Protein AF-A0A2D5XDN4-F1 (afdb_monomer)

pLDDT: mean 70.35, std 18.81, range [40.38, 97.06]

Structure (mmCIF, N/CA/C/O backbone):
data_AF-A0A2D5XDN4-F1
#
_entry.id   AF-A0A2D5XDN4-F1
#
loop_
_atom_site.group_PDB
_atom_site.id
_atom_site.type_symbol
_atom_site.label_atom_id
_atom_site.label_alt_id
_atom_site.label_comp_id
_atom_site.label_asym_id
_atom_site.label_entity_id
_atom_site.label_seq_id
_atom_site.pdbx_PDB_ins_code
_atom_site.Cartn_x
_atom_site.Cartn_y
_atom_site.Cartn_z
_atom_site.occupancy
_atom_site.B_iso_or_equiv
_atom_site.auth_seq_id
_atom_site.auth_comp_id
_atom_site.auth_asym_id
_atom_site.auth_atom_id
_atom_site.pdbx_PDB_model_num
ATOM 1 N N . MET A 1 1 ? -2.687 -8.529 -4.076 1.00 53.97 1 MET A N 1
ATOM 2 C CA . MET A 1 1 ? -1.214 -8.718 -4.129 1.00 53.97 1 MET A CA 1
ATOM 3 C C . MET A 1 1 ? -0.781 -9.739 -5.179 1.00 53.97 1 MET A C 1
ATOM 5 O O . MET A 1 1 ? 0.053 -9.380 -5.995 1.00 53.97 1 MET A O 1
ATOM 9 N N . ARG A 1 2 ? -1.377 -10.944 -5.241 1.00 68.94 2 ARG A N 1
ATOM 10 C CA . ARG A 1 2 ? -1.029 -11.976 -6.247 1.00 68.94 2 ARG A CA 1
ATOM 11 C C . ARG A 1 2 ? -1.090 -11.477 -7.705 1.00 68.94 2 ARG A C 1
ATOM 13 O O . ARG A 1 2 ? -0.155 -11.704 -8.454 1.00 68.94 2 ARG A O 1
ATOM 20 N N . LYS A 1 3 ? -2.122 -10.703 -8.068 1.00 67.62 3 LYS A N 1
ATOM 21 C CA . LYS A 1 3 ? -2.314 -10.162 -9.431 1.00 67.62 3 LYS A CA 1
ATOM 22 C C . LYS A 1 3 ? -1.205 -9.198 -9.894 1.00 67.62 3 LYS A C 1
ATOM 24 O O . LYS A 1 3 ? -0.814 -9.233 -11.051 1.00 67.62 3 LYS A O 1
ATOM 29 N N . ILE A 1 4 ? -0.673 -8.370 -8.988 1.00 71.75 4 ILE A N 1
ATOM 30 C CA . ILE A 1 4 ? 0.372 -7.380 -9.319 1.00 71.75 4 ILE A CA 1
ATOM 31 C C . ILE A 1 4 ? 1.720 -8.076 -9.515 1.00 71.75 4 ILE A C 1
ATOM 33 O O . ILE A 1 4 ? 2.418 -7.795 -10.481 1.00 71.75 4 ILE A O 1
ATOM 37 N N . VAL A 1 5 ? 2.059 -9.028 -8.639 1.00 79.25 5 VAL A N 1
ATOM 38 C CA . VAL A 1 5 ? 3.273 -9.846 -8.795 1.00 79.25 5 VAL A CA 1
ATOM 39 C C . VAL A 1 5 ? 3.215 -10.636 -10.104 1.00 79.25 5 VAL A C 1
ATOM 41 O O . VAL A 1 5 ? 4.195 -10.668 -10.838 1.00 79.25 5 VAL A O 1
ATOM 44 N N . LEU A 1 6 ? 2.048 -11.194 -10.439 1.00 84.50 6 LEU A N 1
ATOM 45 C CA . LEU A 1 6 ? 1.847 -11.942 -11.677 1.00 84.50 6 LEU A CA 1
ATOM 46 C C . LEU A 1 6 ? 2.004 -11.059 -12.928 1.00 84.50 6 LEU A C 1
ATOM 48 O O . LEU A 1 6 ? 2.651 -11.482 -13.879 1.00 84.50 6 LEU A O 1
ATOM 52 N N . MET A 1 7 ? 1.511 -9.814 -12.908 1.00 85.81 7 MET A N 1
ATOM 53 C CA . MET A 1 7 ? 1.753 -8.864 -14.003 1.00 85.81 7 MET A CA 1
ATOM 54 C C . MET A 1 7 ? 3.232 -8.504 -14.162 1.00 85.81 7 MET A C 1
ATOM 56 O O . MET A 1 7 ? 3.723 -8.474 -15.285 1.00 85.81 7 MET A O 1
ATOM 60 N N . VAL A 1 8 ? 3.960 -8.262 -13.067 1.00 81.38 8 VAL A N 1
ATOM 61 C CA . VAL A 1 8 ? 5.395 -7.932 -13.144 1.00 81.38 8 VAL A CA 1
ATOM 62 C C . VAL A 1 8 ? 6.194 -9.110 -13.703 1.00 81.38 8 VAL A C 1
ATOM 64 O O . VAL A 1 8 ? 7.027 -8.918 -14.585 1.00 81.38 8 VAL A O 1
ATOM 67 N N . VAL A 1 9 ? 5.900 -10.334 -13.257 1.00 90.50 9 VAL A N 1
ATOM 68 C CA . VAL A 1 9 ? 6.529 -11.552 -13.790 1.00 90.50 9 VAL A CA 1
ATOM 69 C C . VAL A 1 9 ? 6.220 -11.724 -15.280 1.00 90.50 9 VAL A C 1
ATOM 71 O O . VAL A 1 9 ? 7.131 -12.019 -16.048 1.00 90.50 9 VAL A O 1
ATOM 74 N N . LEU A 1 10 ? 4.980 -11.469 -15.714 1.00 91.12 10 LEU A N 1
ATOM 75 C CA . LEU A 1 10 ? 4.611 -11.521 -17.133 1.00 91.12 10 LEU A CA 1
ATOM 76 C C . LEU A 1 10 ? 5.359 -10.480 -17.972 1.00 91.12 10 LEU A C 1
ATOM 78 O O . LEU A 1 10 ? 5.819 -10.816 -19.056 1.00 91.12 10 LEU A O 1
ATOM 82 N N . ILE A 1 11 ? 5.540 -9.253 -17.476 1.00 88.56 11 ILE A N 1
ATOM 83 C CA . ILE A 1 11 ? 6.283 -8.202 -18.194 1.00 88.56 11 ILE A CA 1
ATOM 84 C C . ILE A 1 11 ? 7.759 -8.590 -18.354 1.00 88.56 11 ILE A C 1
ATOM 86 O O . ILE A 1 11 ? 8.331 -8.420 -19.433 1.00 88.56 11 ILE A O 1
ATOM 90 N N . VAL A 1 12 ? 8.371 -9.158 -17.310 1.00 87.69 12 VAL A N 1
ATOM 91 C CA . VAL A 1 12 ? 9.762 -9.633 -17.360 1.00 87.69 12 VAL A CA 1
ATOM 92 C C . VAL A 1 12 ? 9.898 -10.815 -18.324 1.00 87.69 12 VAL A C 1
ATOM 94 O O . VAL A 1 12 ? 10.765 -10.790 -19.196 1.00 87.69 12 VAL A O 1
ATOM 97 N N . LEU A 1 13 ? 9.014 -11.814 -18.236 1.00 87.56 13 LEU A N 1
ATOM 98 C CA . LEU A 1 13 ? 9.020 -12.966 -19.145 1.00 87.56 13 LEU A CA 1
ATOM 99 C C . LEU A 1 13 ? 8.774 -12.556 -20.601 1.00 87.56 13 LEU A C 1
ATOM 101 O O . LEU A 1 13 ? 9.456 -13.049 -21.496 1.00 87.56 13 LEU A O 1
ATOM 105 N N . PHE A 1 14 ? 7.855 -11.620 -20.840 1.00 89.88 14 PHE A N 1
ATOM 106 C CA . PHE A 1 14 ? 7.583 -11.086 -22.173 1.00 89.88 14 PHE A CA 1
ATOM 107 C C . PHE A 1 14 ? 8.794 -10.331 -22.735 1.00 89.88 14 PHE A C 1
ATOM 109 O O . PHE A 1 14 ? 9.140 -10.496 -23.906 1.00 89.88 14 PHE A O 1
ATOM 116 N N . SER A 1 15 ? 9.501 -9.571 -21.892 1.00 79.44 15 SER A N 1
ATOM 117 C CA . SER A 1 15 ? 10.730 -8.867 -22.282 1.00 79.44 15 SER A CA 1
ATOM 118 C C . SER A 1 15 ? 11.843 -9.842 -22.680 1.00 79.44 15 SER A C 1
ATOM 120 O O . SER A 1 15 ? 12.490 -9.650 -23.709 1.00 79.44 15 SER A O 1
ATOM 122 N N . ILE A 1 16 ? 12.025 -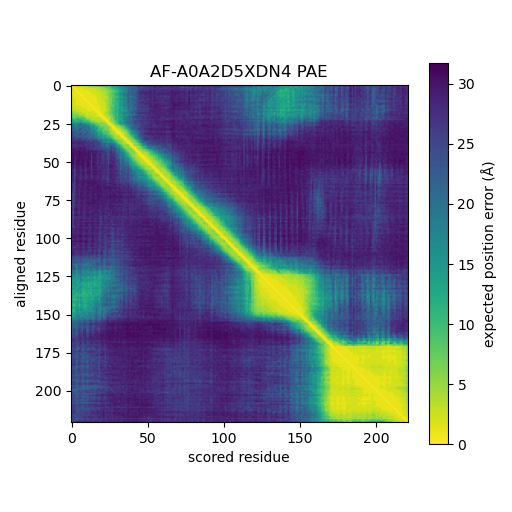10.928 -21.921 1.00 82.50 16 ILE A N 1
ATOM 123 C CA . ILE A 1 16 ? 13.010 -11.978 -22.230 1.00 82.50 16 ILE A CA 1
ATOM 124 C C . ILE A 1 16 ? 12.627 -12.719 -23.521 1.00 82.50 16 ILE A C 1
ATOM 126 O O . ILE A 1 16 ? 13.473 -12.921 -24.394 1.00 82.50 16 ILE A O 1
ATOM 130 N N . ALA A 1 17 ? 11.349 -13.078 -23.683 1.00 80.94 17 ALA A N 1
ATOM 131 C CA . ALA A 1 17 ? 10.862 -13.763 -24.880 1.00 80.94 17 ALA A CA 1
ATOM 132 C C . ALA A 1 17 ? 11.077 -12.917 -26.146 1.00 80.94 17 ALA A C 1
ATOM 134 O O . ALA A 1 17 ? 11.586 -13.424 -27.147 1.00 80.94 17 ALA A O 1
ATOM 135 N N . THR A 1 18 ? 10.783 -11.616 -26.077 1.00 75.12 18 THR A N 1
ATOM 136 C CA . THR A 1 18 ? 10.957 -10.685 -27.204 1.00 75.12 18 THR A CA 1
ATOM 137 C C . THR A 1 18 ? 12.426 -10.573 -27.622 1.00 75.12 18 THR A C 1
ATOM 139 O O . THR A 1 18 ? 12.739 -10.620 -28.811 1.00 75.12 18 THR A O 1
ATOM 142 N N . GLN A 1 19 ? 13.350 -10.519 -26.658 1.00 73.25 19 GLN A N 1
ATOM 143 C CA . GLN A 1 19 ? 14.788 -10.500 -26.950 1.00 73.25 19 GLN A CA 1
ATOM 144 C C . GLN A 1 19 ? 15.272 -11.823 -27.566 1.00 73.25 19 GLN A C 1
ATOM 146 O O . GLN A 1 19 ? 16.085 -11.815 -28.491 1.00 73.25 19 GLN A O 1
ATOM 151 N N . SER A 1 20 ? 14.734 -12.962 -27.114 1.00 72.75 20 SER A N 1
ATOM 152 C CA . SER A 1 20 ? 15.099 -14.280 -27.655 1.00 72.75 20 SER A CA 1
ATOM 153 C C . SER A 1 20 ? 14.630 -14.497 -29.101 1.00 72.75 20 SER A C 1
ATOM 155 O O . SER A 1 20 ? 15.320 -15.156 -29.880 1.00 72.75 20 SER A O 1
ATOM 157 N N . ALA A 1 21 ? 13.492 -13.909 -29.485 1.00 68.69 21 ALA A N 1
ATOM 158 C CA . ALA A 1 21 ? 12.987 -13.959 -30.855 1.00 68.69 21 ALA A CA 1
ATOM 159 C C . ALA A 1 21 ? 13.856 -13.125 -31.811 1.00 68.69 21 ALA A C 1
ATOM 161 O O . ALA A 1 21 ? 14.118 -13.544 -32.938 1.00 68.69 21 ALA A O 1
ATOM 162 N N . PHE A 1 22 ? 14.368 -11.985 -31.341 1.00 61.81 22 PHE A N 1
ATOM 163 C CA . PHE A 1 22 ? 15.216 -11.106 -32.147 1.00 61.81 22 PHE A CA 1
ATOM 164 C C . PHE A 1 22 ? 16.604 -11.710 -32.417 1.00 61.81 22 PHE A C 1
ATOM 166 O O . PHE A 1 22 ? 17.136 -11.574 -33.516 1.00 61.81 22 PHE A O 1
ATOM 173 N N . ALA A 1 23 ? 17.156 -12.470 -31.464 1.00 59.62 23 ALA A N 1
ATOM 174 C CA . ALA A 1 23 ? 18.435 -13.167 -31.629 1.00 59.62 23 ALA A CA 1
ATOM 175 C C . ALA A 1 23 ? 18.405 -14.299 -32.679 1.00 59.62 23 ALA A C 1
ATOM 177 O O . ALA A 1 23 ? 19.455 -14.732 -33.143 1.00 59.62 23 ALA A O 1
ATOM 178 N N . ARG A 1 24 ? 17.219 -14.789 -33.070 1.00 57.06 24 ARG A N 1
ATOM 179 C CA . ARG A 1 24 ? 17.068 -15.844 -34.091 1.00 57.06 24 ARG A CA 1
ATOM 180 C C . ARG A 1 24 ? 16.907 -15.310 -35.515 1.00 57.06 24 ARG A C 1
ATOM 182 O O . ARG A 1 24 ? 17.052 -16.084 -36.455 1.00 57.06 24 ARG A O 1
ATOM 189 N N . HIS A 1 25 ? 16.649 -14.013 -35.687 1.00 53.34 25 HIS A N 1
ATOM 190 C CA . HIS A 1 25 ? 16.437 -13.395 -37.002 1.00 53.34 25 HIS A CA 1
ATOM 191 C C . HIS A 1 25 ? 17.682 -12.725 -37.602 1.00 53.34 25 HIS A C 1
ATOM 193 O O . HIS A 1 25 ? 17.617 -12.212 -38.715 1.00 53.34 25 HIS A O 1
ATOM 199 N N . THR A 1 26 ? 18.825 -12.771 -36.915 1.00 52.66 26 THR A N 1
ATOM 200 C CA . THR A 1 26 ? 20.128 -12.359 -37.470 1.00 52.66 26 THR A CA 1
ATOM 201 C C . THR A 1 26 ? 20.901 -13.517 -38.107 1.00 52.66 26 THR A C 1
ATOM 203 O O . THR A 1 26 ? 22.037 -13.333 -38.543 1.00 52.66 26 THR A O 1
ATOM 206 N N . GLY A 1 27 ? 20.299 -14.710 -38.202 1.00 53.09 27 GLY A N 1
ATOM 207 C CA . GLY A 1 27 ? 20.813 -15.783 -39.046 1.00 53.09 27 GLY A CA 1
ATOM 208 C C . GLY A 1 27 ? 20.738 -15.349 -40.505 1.00 53.09 27 GLY A C 1
ATOM 209 O O . GLY A 1 27 ? 19.639 -15.232 -41.028 1.00 53.09 27 GLY A O 1
ATOM 210 N N . SER A 1 28 ? 21.914 -15.062 -41.071 1.00 58.69 28 SER A N 1
ATOM 211 C CA . SER A 1 28 ? 22.265 -14.707 -42.453 1.00 58.69 28 SER A CA 1
ATOM 212 C C . SER A 1 28 ? 21.135 -14.151 -43.332 1.00 58.69 28 SER A C 1
ATOM 214 O O . SER A 1 28 ? 20.191 -14.886 -43.631 1.00 58.69 28 SER A O 1
ATOM 216 N N . PRO A 1 29 ? 21.249 -12.905 -43.843 1.00 62.75 29 PRO A N 1
ATOM 217 C CA . PRO A 1 29 ? 20.280 -12.387 -44.802 1.00 62.75 29 PRO A CA 1
ATOM 218 C C . PRO A 1 29 ? 20.098 -13.409 -45.935 1.00 62.75 29 PRO A C 1
ATOM 220 O O . PRO A 1 29 ? 21.097 -13.982 -46.387 1.00 62.75 29 PRO A O 1
ATOM 223 N N . PRO A 1 30 ? 18.853 -13.687 -46.364 1.00 62.00 30 PRO A N 1
ATOM 224 C CA . PRO A 1 30 ? 18.610 -14.604 -47.464 1.00 62.00 30 PRO A CA 1
ATOM 225 C C . PRO A 1 30 ? 19.455 -14.143 -48.647 1.00 62.00 30 PRO A C 1
ATOM 227 O O . PRO A 1 30 ? 19.389 -12.980 -49.050 1.00 62.00 30 PRO A O 1
ATOM 230 N N . ILE A 1 31 ? 20.305 -15.047 -49.138 1.00 62.78 31 ILE A N 1
ATOM 231 C CA . ILE A 1 31 ? 21.142 -14.815 -50.311 1.00 62.78 31 ILE A CA 1
ATOM 232 C C . ILE A 1 31 ? 20.200 -14.306 -51.409 1.00 62.78 31 ILE A C 1
ATOM 234 O O . ILE A 1 31 ? 19.231 -15.007 -51.722 1.00 62.78 31 ILE A O 1
ATOM 238 N N . PRO A 1 32 ? 20.412 -13.093 -51.951 1.00 64.62 32 PRO A N 1
ATOM 239 C CA . PRO A 1 32 ? 19.563 -12.594 -53.017 1.00 64.62 32 PRO A CA 1
ATOM 240 C C . PRO A 1 32 ? 19.621 -13.595 -54.177 1.00 64.62 32 PRO A C 1
ATOM 242 O O . PRO A 1 32 ? 20.713 -14.082 -54.496 1.00 64.62 32 PRO A O 1
ATOM 245 N N . PRO A 1 33 ? 18.477 -13.948 -54.789 1.00 59.12 33 PRO A N 1
ATOM 246 C CA . PRO A 1 33 ? 18.481 -14.824 -55.946 1.00 59.12 33 PRO A CA 1
ATOM 247 C C . PRO A 1 33 ? 19.402 -14.217 -57.004 1.00 59.12 33 PRO A C 1
ATOM 249 O O . PRO A 1 33 ? 19.320 -13.029 -57.320 1.00 59.12 33 PRO A O 1
ATOM 252 N N . SER A 1 34 ? 20.332 -15.039 -57.486 1.00 51.59 34 SER A N 1
ATOM 253 C CA . SER A 1 34 ? 21.263 -14.674 -58.549 1.00 51.59 34 SER A CA 1
ATOM 254 C C . SER A 1 34 ? 20.469 -14.105 -59.737 1.00 51.59 34 SER A C 1
ATOM 256 O O . SER A 1 34 ? 19.463 -14.716 -60.107 1.00 51.59 34 SER A O 1
ATOM 258 N N . PRO A 1 35 ? 20.862 -12.958 -60.324 1.00 53.31 35 PRO A N 1
ATOM 259 C CA . PRO A 1 35 ? 20.156 -12.364 -61.451 1.00 53.31 35 PRO A CA 1
ATOM 260 C C . PRO A 1 35 ? 20.421 -13.225 -62.687 1.00 53.31 35 PRO A C 1
ATOM 262 O O . PRO A 1 35 ? 21.401 -13.043 -63.405 1.00 53.31 35 PRO A O 1
ATOM 265 N N . GLY A 1 36 ? 19.579 -14.232 -62.877 1.00 50.16 36 GLY A N 1
ATOM 266 C CA . GLY A 1 36 ? 19.592 -15.103 -64.034 1.00 50.16 36 GLY A CA 1
ATOM 267 C C . GLY A 1 36 ? 18.457 -14.741 -64.976 1.00 50.16 36 GLY A C 1
ATOM 268 O O . GLY A 1 36 ? 17.298 -14.811 -64.585 1.00 50.16 36 GLY A O 1
ATOM 269 N N . GLY A 1 37 ? 18.823 -14.463 -66.223 1.00 46.81 37 GLY A N 1
ATOM 270 C CA . GLY A 1 37 ? 18.041 -14.904 -67.370 1.00 46.81 37 GLY A CA 1
ATOM 271 C C . GLY A 1 37 ? 16.896 -13.993 -67.781 1.00 46.81 37 GLY A C 1
ATOM 272 O O . GLY A 1 37 ? 15.817 -14.001 -67.199 1.00 46.81 37 GLY A O 1
ATOM 273 N N . ASP A 1 38 ? 17.138 -13.298 -68.884 1.00 54.78 38 ASP A N 1
ATOM 274 C CA . ASP A 1 38 ? 16.128 -12.750 -69.776 1.00 54.78 38 ASP A CA 1
ATOM 275 C C . ASP A 1 38 ? 15.058 -13.812 -70.084 1.00 54.78 38 ASP A C 1
ATOM 277 O O . ASP A 1 38 ? 15.364 -14.906 -70.564 1.00 54.78 38 ASP A O 1
ATOM 281 N N . GLY A 1 39 ? 13.794 -13.507 -69.794 1.00 45.28 39 GLY A N 1
ATOM 282 C CA . GLY A 1 39 ? 12.716 -14.475 -69.966 1.00 45.28 39 GLY A CA 1
ATOM 283 C C . GLY A 1 39 ? 11.328 -13.867 -69.846 1.00 45.28 39 GLY A C 1
ATOM 284 O O . GLY A 1 39 ? 10.718 -13.923 -68.790 1.00 45.28 39 GLY A O 1
ATOM 285 N N . SER A 1 40 ? 10.867 -13.308 -70.963 1.00 50.44 40 SER A N 1
ATOM 286 C CA . SER A 1 40 ? 9.481 -13.219 -71.440 1.00 50.44 40 SER A CA 1
ATOM 287 C C . SER A 1 40 ? 8.340 -12.908 -70.465 1.00 50.44 40 SER A C 1
ATOM 289 O O . SER A 1 40 ? 7.933 -13.701 -69.622 1.00 50.44 40 SER A O 1
ATOM 291 N N . ALA A 1 41 ? 7.710 -11.774 -70.771 1.00 53.59 41 ALA A N 1
ATOM 292 C CA . ALA A 1 41 ? 6.368 -11.376 -70.388 1.00 53.59 41 ALA A CA 1
ATOM 293 C C . ALA A 1 41 ? 5.340 -12.523 -70.416 1.00 53.59 41 ALA A C 1
ATOM 295 O O . ALA A 1 41 ? 5.198 -13.235 -71.410 1.00 53.59 41 ALA A O 1
ATOM 296 N N . SER A 1 42 ? 4.554 -12.629 -69.347 1.00 48.09 42 SER A N 1
ATOM 297 C CA . SER A 1 42 ? 3.230 -13.252 -69.364 1.00 48.09 42 SER A CA 1
ATOM 298 C C . SER A 1 42 ? 2.341 -12.567 -68.329 1.00 48.09 42 SER A C 1
ATOM 300 O O . SER A 1 42 ? 2.512 -12.710 -67.123 1.00 48.09 42 SER A O 1
ATOM 302 N N . GLU A 1 43 ? 1.487 -11.715 -68.883 1.00 52.06 43 GLU A N 1
ATOM 303 C CA . GLU A 1 43 ? 0.101 -11.403 -68.536 1.00 52.06 43 GLU A CA 1
ATOM 304 C C . GLU A 1 43 ? -0.410 -11.693 -67.113 1.00 52.06 43 GLU A C 1
ATOM 306 O O . GLU A 1 43 ? -0.479 -12.822 -66.633 1.00 52.06 43 GLU A O 1
ATOM 311 N N . ALA A 1 44 ? -0.845 -10.609 -66.472 1.00 50.03 44 ALA A N 1
ATOM 312 C CA . ALA A 1 44 ? -1.421 -10.550 -65.142 1.00 50.03 44 ALA A CA 1
ATOM 313 C C . ALA A 1 44 ? -2.877 -11.046 -65.099 1.00 50.03 44 ALA A C 1
ATOM 315 O O . ALA A 1 44 ? -3.715 -10.600 -65.880 1.00 50.03 44 ALA A O 1
ATOM 316 N N . VAL A 1 45 ? -3.201 -11.864 -64.095 1.00 64.44 45 VAL A N 1
ATOM 317 C CA . VAL A 1 45 ? -4.581 -12.138 -63.664 1.00 64.44 45 VAL A CA 1
ATOM 318 C C . VAL A 1 45 ? -4.733 -11.631 -62.223 1.00 64.44 45 VAL A C 1
ATOM 320 O O . VAL A 1 45 ? -3.984 -12.080 -61.352 1.00 64.44 45 VAL A O 1
ATOM 323 N N . PRO A 1 46 ? -5.642 -10.678 -61.938 1.00 76.12 46 PRO A N 1
ATOM 324 C CA . PRO A 1 46 ? -5.823 -10.157 -60.586 1.00 76.12 46 PRO A CA 1
ATOM 325 C C . PRO A 1 46 ? -6.517 -11.186 -59.671 1.00 76.12 46 PRO A C 1
ATOM 327 O O . PRO A 1 46 ? -7.409 -11.907 -60.125 1.00 76.12 46 PRO A O 1
ATOM 330 N N . PRO A 1 47 ? -6.151 -11.255 -58.377 1.00 76.81 47 PRO A N 1
ATOM 331 C CA . PRO A 1 47 ? -6.832 -12.114 -57.415 1.00 76.81 47 PRO A CA 1
ATOM 332 C C . PRO A 1 47 ? -8.256 -11.607 -57.101 1.00 76.81 47 PRO A C 1
ATOM 334 O O . PRO A 1 47 ? -8.512 -10.401 -57.163 1.00 76.81 47 PRO A O 1
ATOM 337 N N . PRO A 1 48 ? -9.189 -12.510 -56.744 1.00 76.31 48 PRO A N 1
ATOM 338 C CA . PRO A 1 48 ? -10.566 -12.160 -56.403 1.00 76.31 48 PRO A CA 1
ATOM 339 C C . PRO A 1 48 ? -10.658 -11.329 -55.107 1.00 76.31 48 PRO A C 1
ATOM 341 O O . PRO A 1 48 ? -9.814 -11.474 -54.218 1.00 76.31 48 PRO A O 1
ATOM 344 N N . PRO A 1 49 ? -11.690 -10.472 -54.970 1.00 77.19 49 PRO A N 1
ATOM 345 C CA . PRO A 1 49 ? -11.886 -9.646 -53.783 1.00 77.19 49 PRO A CA 1
ATOM 346 C C . PRO A 1 49 ? -12.237 -10.488 -52.539 1.00 77.19 49 PRO A C 1
ATOM 348 O O . PRO A 1 49 ? -12.871 -11.540 -52.664 1.00 77.19 49 PRO A O 1
ATOM 351 N N . PRO A 1 50 ? -11.860 -10.029 -51.329 1.00 79.88 50 PRO A N 1
ATOM 352 C CA . PRO A 1 50 ? -12.175 -10.719 -50.083 1.00 79.88 50 PRO A CA 1
ATOM 353 C C . PRO A 1 50 ? -13.683 -10.677 -49.756 1.00 79.88 50 PRO A C 1
ATOM 355 O O . PRO A 1 50 ? -14.372 -9.728 -50.141 1.00 79.88 50 PRO A O 1
ATOM 358 N N . PRO A 1 51 ? -14.204 -11.680 -49.023 1.00 77.69 51 PRO A N 1
ATOM 359 C CA . PRO A 1 51 ? -15.603 -11.724 -48.605 1.00 77.69 51 PRO A CA 1
ATOM 360 C C . PRO A 1 51 ? -15.941 -10.624 -47.576 1.00 77.69 51 PRO A C 1
ATOM 362 O O . PRO A 1 51 ? -15.070 -10.213 -46.803 1.00 77.69 51 PRO A O 1
ATOM 365 N N . PRO A 1 52 ? -17.204 -10.154 -47.534 1.00 75.44 52 PRO A N 1
ATOM 366 C CA . PRO A 1 52 ? -17.644 -9.127 -46.594 1.00 75.44 52 PRO A CA 1
ATOM 367 C C . PRO A 1 52 ? -17.670 -9.634 -45.138 1.00 75.44 52 PRO A C 1
ATOM 369 O O . PRO A 1 52 ? -17.878 -10.827 -44.902 1.00 75.44 52 PRO A O 1
ATOM 372 N N . PRO A 1 53 ? -17.493 -8.739 -44.146 1.00 67.25 53 PRO A N 1
ATOM 373 C CA . PRO A 1 53 ? -17.547 -9.097 -42.733 1.00 67.25 53 PRO A CA 1
ATOM 374 C C . PRO A 1 53 ? -18.954 -9.544 -42.316 1.00 67.25 53 PRO A C 1
ATOM 376 O O . PRO A 1 53 ? -19.954 -8.899 -42.637 1.00 67.25 53 PRO A O 1
ATOM 379 N N . ALA A 1 54 ? -19.015 -10.642 -41.562 1.00 54.44 54 ALA A N 1
ATOM 380 C CA . ALA A 1 54 ? -20.235 -11.122 -40.930 1.00 54.44 54 ALA A CA 1
ATOM 381 C C . ALA A 1 54 ? -20.660 -10.154 -39.813 1.00 54.44 54 ALA A C 1
ATOM 383 O O . ALA A 1 54 ? -19.999 -10.035 -38.783 1.00 54.44 54 ALA A O 1
ATOM 384 N N . ILE A 1 55 ? -21.774 -9.461 -40.040 1.00 55.88 55 ILE A N 1
ATOM 385 C CA . ILE A 1 55 ? -22.530 -8.733 -39.021 1.00 55.88 55 ILE A CA 1
ATOM 386 C C . ILE A 1 55 ? -23.245 -9.784 -38.170 1.00 55.88 55 ILE A C 1
ATOM 388 O O . ILE A 1 55 ? -24.109 -10.504 -38.668 1.00 55.88 55 ILE A O 1
ATOM 392 N N . GLY A 1 56 ? -22.845 -9.899 -36.905 1.00 46.25 56 GLY A N 1
ATOM 393 C CA . GLY A 1 56 ? -23.343 -10.910 -35.980 1.00 46.25 56 GLY A CA 1
ATOM 394 C C . GLY A 1 56 ? -23.459 -10.363 -34.566 1.00 46.25 56 GLY A C 1
ATOM 395 O O . GLY A 1 56 ? -22.525 -10.471 -33.783 1.00 46.25 56 GLY A O 1
ATOM 396 N N . SER A 1 57 ? -24.639 -9.808 -34.303 1.00 49.59 57 SER A N 1
ATOM 397 C CA . SER A 1 57 ? -25.402 -9.938 -33.061 1.00 49.59 57 SER A CA 1
ATOM 398 C C . SER A 1 57 ? -24.808 -9.382 -31.769 1.00 49.59 57 SER A C 1
ATOM 400 O O . SER A 1 57 ? -24.031 -10.016 -31.057 1.00 49.59 57 SER A O 1
ATOM 402 N N . ASP A 1 58 ? -25.361 -8.226 -31.416 1.00 54.66 58 ASP A N 1
ATOM 403 C CA . ASP A 1 58 ? -25.658 -7.825 -30.051 1.00 54.66 58 ASP A CA 1
ATOM 404 C C . ASP A 1 58 ? -26.162 -9.006 -29.211 1.00 54.66 58 ASP A C 1
ATOM 406 O O . ASP A 1 58 ? -27.116 -9.691 -29.581 1.00 54.66 58 ASP A O 1
ATOM 410 N N . SER A 1 59 ? -25.568 -9.193 -28.036 1.00 53.69 59 SER A N 1
ATOM 411 C CA . SER A 1 59 ? -26.269 -9.820 -26.922 1.00 53.69 59 SER A CA 1
ATOM 412 C C . SER A 1 59 ? -25.754 -9.216 -25.622 1.00 53.69 59 SER A C 1
ATOM 414 O O . SER A 1 59 ? -24.787 -9.672 -25.016 1.00 53.69 59 SER A O 1
ATOM 416 N N . SER A 1 60 ? -26.423 -8.134 -25.222 1.00 51.84 60 SER A N 1
ATOM 417 C CA . SER A 1 60 ? -26.519 -7.749 -23.819 1.00 51.84 60 SER A CA 1
ATOM 418 C C . SER A 1 60 ? -27.171 -8.899 -23.053 1.00 51.84 60 SER A C 1
ATOM 420 O O . SER A 1 60 ? -28.287 -9.292 -23.381 1.00 51.84 60 SER A O 1
ATOM 422 N N . SER A 1 61 ? -26.498 -9.409 -22.027 1.00 53.09 61 SER A N 1
ATOM 423 C CA . SER A 1 61 ? -27.158 -10.084 -20.912 1.00 53.09 61 SER A CA 1
ATOM 424 C C . SER A 1 61 ? -26.497 -9.612 -19.629 1.00 53.09 61 SER A C 1
ATOM 426 O O . SER A 1 61 ? -25.405 -10.034 -19.254 1.00 53.09 61 SER A O 1
ATOM 428 N N . SER A 1 62 ? -27.148 -8.631 -19.023 1.00 51.69 62 SER A N 1
ATOM 429 C CA . SER A 1 62 ? -26.991 -8.223 -17.640 1.00 51.69 62 SER A CA 1
ATOM 430 C C . SER A 1 62 ? -27.628 -9.287 -16.746 1.00 51.69 62 SER A C 1
ATOM 432 O O . SER A 1 62 ? -28.853 -9.352 -16.668 1.00 51.69 62 SER A O 1
ATOM 434 N N . GLU A 1 63 ? -26.809 -10.096 -16.075 1.00 57.72 63 GLU A N 1
ATOM 435 C CA . GLU A 1 63 ? -27.245 -10.894 -14.928 1.00 57.72 63 GLU A CA 1
ATOM 436 C C . GLU A 1 63 ? -26.777 -10.214 -13.639 1.00 57.72 63 GLU A C 1
ATOM 438 O O . GLU A 1 63 ? -25.598 -10.170 -13.286 1.00 57.72 63 GLU A O 1
ATOM 443 N N . GLU A 1 64 ? -27.763 -9.610 -12.989 1.00 53.59 64 GLU A N 1
ATOM 444 C CA . GLU A 1 64 ? -27.781 -9.183 -11.602 1.00 53.59 64 GLU A CA 1
ATOM 445 C C . GLU A 1 64 ? -27.922 -10.451 -10.742 1.00 53.59 64 GLU A C 1
ATOM 447 O O . GLU A 1 64 ? -29.028 -10.946 -10.539 1.00 53.59 64 GLU A O 1
ATOM 452 N N . GLU A 1 65 ? -26.804 -11.033 -10.295 1.00 51.12 65 GLU A N 1
ATOM 453 C CA . GLU A 1 65 ? -26.826 -12.141 -9.332 1.00 51.12 65 GLU A CA 1
ATOM 454 C C . GLU A 1 65 ? -26.766 -11.585 -7.907 1.00 51.12 65 GLU A C 1
ATOM 456 O O . GLU A 1 65 ? -25.845 -10.866 -7.510 1.00 51.12 65 GLU A O 1
ATOM 461 N N . ILE A 1 66 ? -27.831 -11.894 -7.178 1.00 59.44 66 ILE A N 1
ATOM 462 C CA . ILE A 1 66 ? -28.181 -11.369 -5.871 1.00 59.44 66 ILE A CA 1
ATOM 463 C C . ILE A 1 66 ? -27.372 -12.077 -4.781 1.00 59.44 66 ILE A C 1
ATOM 465 O O . ILE A 1 66 ? -27.176 -13.288 -4.774 1.00 59.44 66 ILE A O 1
ATOM 469 N N . ASP A 1 67 ? -26.960 -11.239 -3.842 1.00 47.88 67 ASP A N 1
ATOM 470 C CA . ASP A 1 67 ? -26.296 -11.471 -2.569 1.00 47.88 67 ASP A CA 1
ATOM 471 C C . ASP A 1 67 ? -26.953 -12.580 -1.716 1.00 47.88 67 ASP A C 1
ATOM 473 O O . ASP A 1 67 ? -28.093 -12.446 -1.264 1.00 47.88 67 ASP A O 1
ATOM 477 N N . LEU A 1 68 ? -26.207 -13.654 -1.437 1.00 62.88 68 LEU A N 1
ATOM 478 C CA . LEU A 1 68 ? -26.458 -14.556 -0.310 1.00 62.88 68 LEU A CA 1
ATOM 479 C C . LEU A 1 68 ? -25.128 -14.856 0.407 1.00 62.88 68 LEU A C 1
ATOM 481 O O . LEU A 1 68 ? -24.204 -15.398 -0.208 1.00 62.88 68 LEU A O 1
ATOM 485 N N . PRO A 1 69 ? -25.002 -14.537 1.709 1.00 71.00 69 PRO A N 1
ATOM 486 C CA . PRO A 1 69 ? -23.806 -14.857 2.476 1.00 71.00 69 PRO A CA 1
ATOM 487 C C . PRO A 1 69 ? -23.737 -16.367 2.770 1.00 71.00 69 PRO A C 1
ATOM 489 O O . PRO A 1 69 ? -24.725 -16.940 3.234 1.00 71.00 69 PRO A O 1
ATOM 492 N N . PRO A 1 70 ? -22.580 -17.027 2.573 1.00 65.06 70 PRO A N 1
ATOM 493 C CA . PRO A 1 70 ? -22.400 -18.401 3.016 1.00 65.06 70 PRO A CA 1
ATOM 494 C C . PRO A 1 70 ? -22.384 -18.487 4.550 1.00 65.06 70 PRO A C 1
ATOM 496 O O . PRO A 1 70 ? -21.658 -17.773 5.245 1.00 65.06 70 PRO A O 1
ATOM 499 N N . GLU A 1 71 ? -23.215 -19.399 5.038 1.00 56.25 71 GLU A N 1
ATOM 500 C CA . GLU A 1 71 ? -23.399 -19.841 6.416 1.00 56.25 71 GLU A CA 1
ATOM 501 C C . GLU A 1 71 ? -22.069 -20.247 7.098 1.00 56.25 71 GLU A C 1
ATOM 503 O O . GLU A 1 71 ? -21.257 -20.965 6.502 1.00 56.25 71 GLU A O 1
ATOM 508 N N . PRO A 1 72 ? -21.804 -19.822 8.351 1.00 62.81 72 PRO A N 1
ATOM 509 C CA . PRO A 1 72 ? -20.606 -20.227 9.076 1.00 62.81 72 PRO A CA 1
ATOM 510 C C . PRO A 1 72 ? -20.730 -21.668 9.589 1.00 62.81 72 PRO A C 1
ATOM 512 O O . PRO A 1 72 ? -21.541 -21.974 10.460 1.00 62.81 72 PRO A O 1
ATOM 515 N N . SER A 1 73 ? -19.865 -22.546 9.081 1.00 66.12 73 SER A N 1
ATOM 516 C CA . SER A 1 73 ? -19.688 -23.905 9.603 1.00 66.12 73 SER A CA 1
ATOM 517 C C . SER A 1 73 ? -19.122 -23.913 11.041 1.00 66.12 73 SER A C 1
ATOM 519 O O . SER A 1 73 ? -18.358 -23.014 11.408 1.00 66.12 73 SER A O 1
ATOM 521 N N . PRO A 1 74 ? -19.473 -24.927 11.858 1.00 68.69 74 PRO A N 1
ATOM 522 C CA . PRO A 1 74 ? -19.200 -24.976 13.297 1.00 68.69 74 PRO A CA 1
ATOM 523 C C . PRO A 1 74 ? -17.720 -25.226 13.665 1.00 68.69 74 PRO A C 1
ATOM 525 O O . PRO A 1 74 ? -16.955 -25.766 12.863 1.00 68.69 74 PRO A O 1
ATOM 528 N N . PRO A 1 75 ? -17.306 -24.873 14.901 1.00 57.91 75 PRO A N 1
ATOM 529 C CA . PRO A 1 75 ? -15.930 -25.019 15.372 1.00 57.91 75 PRO A CA 1
ATOM 530 C C . PRO A 1 75 ? -15.572 -26.481 15.698 1.00 57.91 75 PRO A C 1
ATOM 532 O O . PRO A 1 75 ? -16.172 -27.100 16.576 1.00 57.91 75 PRO A O 1
ATOM 535 N N . GLY A 1 76 ? -14.559 -27.010 15.005 1.00 47.22 76 GLY A N 1
ATOM 536 C CA . GLY A 1 76 ? -13.874 -28.270 15.321 1.00 47.22 76 GLY A CA 1
ATOM 537 C C . GLY A 1 76 ? -12.633 -28.073 16.215 1.00 47.22 76 GLY A C 1
ATOM 538 O O . GLY A 1 76 ? -12.169 -26.942 16.367 1.00 47.22 76 GLY A O 1
ATOM 539 N N . PRO A 1 77 ? -12.115 -29.148 16.839 1.00 54.62 77 PRO A N 1
ATOM 540 C CA . PRO A 1 77 ? -11.494 -29.105 18.163 1.00 54.62 77 PRO A CA 1
ATOM 541 C C . PRO A 1 77 ? -9.990 -28.785 18.197 1.00 54.62 77 PRO A C 1
ATOM 543 O O . PRO A 1 77 ? -9.254 -28.968 17.231 1.00 54.62 77 PRO A O 1
ATOM 546 N N . LEU A 1 78 ? -9.573 -28.351 19.392 1.00 53.09 78 LEU A N 1
ATOM 547 C CA . LEU A 1 78 ? -8.208 -28.148 19.879 1.00 53.09 78 LEU A CA 1
ATOM 548 C C . LEU A 1 78 ? -7.244 -29.321 19.605 1.00 53.09 78 LEU A C 1
ATOM 550 O O . LEU A 1 78 ? -7.499 -30.445 20.027 1.00 53.09 78 LEU A O 1
ATOM 554 N N . ALA A 1 79 ? -6.069 -28.990 19.067 1.00 45.22 79 ALA A N 1
ATOM 555 C CA . ALA A 1 79 ? -4.778 -29.655 19.292 1.00 45.22 79 ALA A CA 1
ATOM 556 C C . ALA A 1 79 ? -3.700 -28.569 19.056 1.00 45.22 79 ALA A C 1
ATOM 558 O O . ALA A 1 79 ? -3.696 -27.962 17.990 1.00 45.22 79 ALA A O 1
ATOM 559 N N . SER A 1 80 ? -2.950 -28.042 20.033 1.00 48.22 80 SER A N 1
ATOM 560 C CA . SER A 1 80 ? -1.918 -28.635 20.909 1.00 48.22 80 SER A CA 1
ATOM 561 C C . SER A 1 80 ? -0.861 -29.472 20.185 1.00 48.22 80 SER A C 1
ATOM 563 O O . SER A 1 80 ? -1.095 -30.648 19.932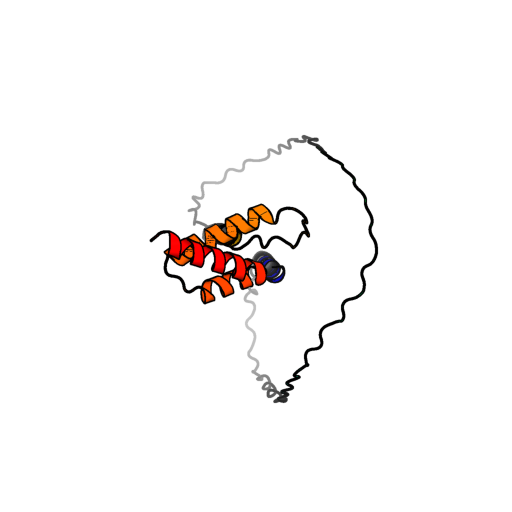 1.00 48.22 80 SER A O 1
ATOM 565 N N . ALA A 1 81 ? 0.277 -28.824 19.896 1.00 44.91 81 ALA A N 1
ATOM 566 C CA . ALA A 1 81 ? 1.669 -29.311 19.776 1.00 44.91 81 ALA A CA 1
ATOM 567 C C . ALA A 1 81 ? 2.435 -28.190 19.030 1.00 44.91 81 ALA A C 1
ATOM 569 O O . ALA A 1 81 ? 2.063 -27.847 17.913 1.00 44.91 81 ALA A O 1
ATOM 570 N N . GLU A 1 82 ? 3.337 -27.383 19.594 1.00 50.31 82 GLU A N 1
ATOM 571 C CA . GLU A 1 82 ? 4.557 -27.673 20.365 1.00 50.31 82 GLU A CA 1
ATOM 572 C C . GLU A 1 82 ? 5.545 -28.589 19.618 1.00 50.31 82 GLU A C 1
ATOM 574 O O . GLU A 1 82 ? 5.430 -29.798 19.706 1.00 50.31 82 GLU A O 1
ATOM 579 N N . GLU A 1 83 ? 6.473 -27.988 18.856 1.00 41.75 83 GLU A N 1
ATOM 580 C CA . GLU A 1 83 ? 7.861 -28.437 18.578 1.00 41.75 83 GLU A CA 1
ATOM 581 C C . GLU A 1 83 ? 8.480 -27.413 17.600 1.00 41.75 83 GLU A C 1
ATOM 583 O O . GLU A 1 83 ? 7.969 -27.192 16.507 1.00 41.75 83 GLU A O 1
ATOM 588 N N . SER A 1 84 ? 9.408 -26.538 17.998 1.00 46.12 84 SER A N 1
ATOM 589 C CA . SER A 1 84 ? 10.825 -26.811 18.271 1.00 46.12 84 SER A CA 1
ATOM 590 C C . SER A 1 84 ? 11.500 -27.580 17.133 1.00 46.12 84 SER A C 1
ATOM 592 O O . SER A 1 84 ? 11.310 -28.779 17.018 1.00 46.12 84 SER A O 1
ATOM 594 N N . GLN A 1 85 ? 12.293 -26.892 16.304 1.00 40.38 85 GLN A N 1
ATOM 595 C CA . GLN A 1 85 ? 13.690 -27.270 16.062 1.00 40.38 85 GLN A CA 1
ATOM 596 C C . GLN A 1 85 ? 14.380 -26.327 15.073 1.00 40.38 85 GLN A C 1
ATOM 598 O O . GLN A 1 85 ? 13.984 -26.149 13.920 1.00 40.38 85 GLN A O 1
ATOM 603 N N . GLU A 1 86 ? 15.470 -25.753 15.571 1.00 5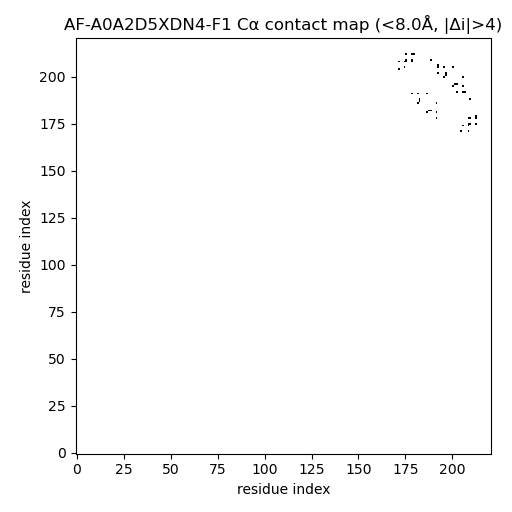3.34 86 GLU A N 1
ATOM 604 C CA . GLU A 1 86 ? 16.599 -25.253 14.807 1.00 53.34 86 GLU A CA 1
ATOM 605 C C . GLU A 1 86 ? 17.093 -26.319 13.819 1.00 53.34 86 GLU A C 1
ATOM 607 O O . GLU A 1 86 ? 17.269 -27.483 14.181 1.00 53.34 86 GLU A O 1
ATOM 612 N N . LYS A 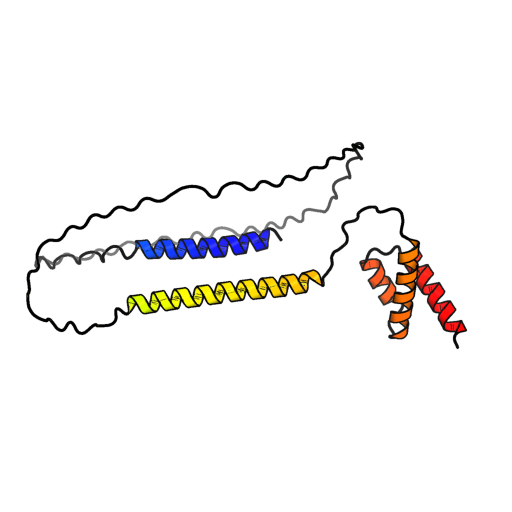1 87 ? 17.389 -25.919 12.580 1.00 49.66 87 LYS A N 1
ATOM 613 C CA . LYS A 1 87 ? 18.268 -26.707 11.715 1.00 49.66 87 LYS A CA 1
ATOM 614 C C . LYS A 1 87 ? 19.077 -25.795 10.806 1.00 49.66 87 LYS A C 1
ATOM 616 O O . LYS A 1 87 ? 18.651 -25.404 9.722 1.00 49.66 87 LYS A O 1
ATOM 621 N N . SER A 1 88 ? 20.257 -25.454 11.302 1.00 65.00 88 SER A N 1
ATOM 622 C CA . SER A 1 88 ? 21.421 -25.111 10.501 1.00 65.00 88 SER A CA 1
ATOM 623 C C . SER A 1 88 ? 21.763 -26.281 9.574 1.00 65.00 88 SER A C 1
ATOM 625 O O . SER A 1 88 ? 21.782 -27.440 9.990 1.00 65.00 88 SER A O 1
ATOM 627 N N . LEU A 1 89 ? 22.040 -25.978 8.307 1.00 52.03 89 LEU A N 1
ATOM 628 C CA . LEU A 1 89 ? 22.779 -26.883 7.438 1.00 52.03 89 LEU A CA 1
ATOM 629 C C . LEU A 1 89 ? 23.621 -26.062 6.458 1.00 52.03 89 LEU A C 1
ATOM 631 O O . LEU A 1 89 ? 23.183 -25.698 5.368 1.00 52.03 89 LEU A O 1
ATOM 635 N N . ASP A 1 90 ? 24.843 -25.771 6.896 1.00 53.44 90 ASP A N 1
ATOM 636 C CA . ASP A 1 90 ? 26.007 -25.645 6.029 1.00 53.44 90 ASP A CA 1
ATOM 637 C C . ASP A 1 90 ? 26.072 -26.857 5.097 1.00 53.44 90 ASP A C 1
ATOM 639 O O . ASP A 1 90 ? 26.028 -28.004 5.547 1.00 53.44 90 ASP A O 1
ATOM 643 N N . THR A 1 91 ? 26.165 -26.634 3.788 1.00 52.44 91 THR A N 1
ATOM 644 C CA . THR A 1 91 ? 26.433 -27.706 2.823 1.00 52.44 91 THR A CA 1
ATOM 645 C C . THR A 1 91 ? 27.226 -27.148 1.641 1.00 52.44 91 THR A C 1
ATOM 647 O O . THR A 1 91 ? 26.683 -26.545 0.722 1.00 52.44 91 THR A O 1
ATOM 650 N N . PHE A 1 92 ? 28.533 -27.414 1.732 1.00 50.88 92 PHE A N 1
ATOM 651 C CA . PHE A 1 92 ? 29.484 -27.734 0.665 1.00 50.88 92 PHE A CA 1
ATOM 652 C C . PHE A 1 92 ? 29.936 -26.628 -0.302 1.00 50.88 92 PHE A C 1
ATOM 654 O O . PHE A 1 92 ? 29.445 -26.464 -1.416 1.00 50.88 92 PHE A O 1
ATOM 661 N N . GLN A 1 93 ? 31.041 -25.990 0.100 1.00 52.72 93 GLN A N 1
ATOM 662 C CA . GLN A 1 93 ? 32.225 -25.900 -0.755 1.00 52.72 93 GLN A CA 1
ATOM 663 C C . GLN A 1 93 ? 32.776 -27.317 -0.978 1.00 52.72 93 GLN A C 1
ATOM 665 O O . GLN A 1 93 ? 33.158 -27.946 0.003 1.00 52.72 93 GLN A O 1
ATOM 670 N N . ASP A 1 94 ? 32.853 -27.801 -2.219 1.00 43.41 94 ASP A N 1
ATOM 671 C CA . ASP A 1 94 ? 33.978 -28.635 -2.663 1.00 43.41 94 ASP A CA 1
ATOM 672 C C . ASP A 1 94 ? 34.016 -28.801 -4.194 1.00 43.41 94 ASP A C 1
ATOM 674 O O . ASP A 1 94 ? 32.986 -28.804 -4.866 1.00 43.41 94 ASP A O 1
ATOM 678 N N . ALA A 1 95 ? 35.237 -29.023 -4.675 1.00 44.12 95 ALA A N 1
ATOM 679 C CA . ALA A 1 95 ? 35.679 -29.544 -5.964 1.00 44.12 95 ALA A CA 1
ATOM 680 C C . ALA A 1 95 ? 35.701 -28.565 -7.159 1.00 44.12 95 ALA A C 1
ATOM 682 O O . ALA A 1 95 ? 34.679 -28.183 -7.713 1.00 44.12 95 ALA A O 1
ATOM 683 N N . SER A 1 96 ? 36.866 -28.050 -7.579 1.00 45.31 96 SER A N 1
ATOM 684 C CA . SER A 1 96 ? 37.998 -28.725 -8.271 1.00 45.31 96 SER A CA 1
ATOM 685 C C . SER A 1 96 ? 38.029 -28.236 -9.726 1.00 45.31 96 SER A C 1
ATOM 687 O O . SER A 1 96 ? 37.105 -28.469 -10.489 1.00 45.31 96 SER A O 1
ATOM 689 N N . LYS A 1 97 ? 38.984 -27.396 -10.139 1.00 50.81 97 LYS A N 1
ATOM 690 C CA . LYS A 1 97 ? 40.368 -27.757 -10.501 1.00 50.81 97 LYS A CA 1
ATOM 691 C C . LYS A 1 97 ? 40.432 -28.783 -11.641 1.00 50.81 97 LYS A C 1
ATOM 693 O O . LYS A 1 97 ? 40.573 -29.970 -11.390 1.00 50.81 97 LYS A O 1
ATOM 698 N N . ALA A 1 98 ? 40.439 -28.291 -12.881 1.00 46.12 98 ALA A N 1
ATOM 699 C CA . ALA A 1 98 ? 41.137 -28.924 -14.002 1.00 46.12 98 ALA A CA 1
ATOM 700 C C . ALA A 1 98 ? 41.369 -27.904 -15.132 1.00 46.12 98 ALA A C 1
ATOM 702 O O . ALA A 1 98 ? 40.473 -27.588 -15.907 1.00 46.12 98 ALA A O 1
ATOM 703 N N . SER A 1 99 ? 42.599 -27.393 -15.203 1.00 45.44 99 SER A N 1
ATOM 704 C CA . SER A 1 99 ? 43.244 -26.984 -16.456 1.00 45.44 99 SER A CA 1
ATOM 705 C C . SER A 1 99 ? 44.007 -28.211 -16.968 1.00 45.44 99 SER A C 1
ATOM 707 O O . SER A 1 99 ? 44.589 -28.925 -16.145 1.00 45.44 99 SER A O 1
ATOM 709 N N . PRO A 1 100 ? 43.991 -28.488 -18.282 1.00 54.06 100 PRO A N 1
ATOM 710 C CA . PRO A 1 100 ? 45.248 -28.322 -19.005 1.00 54.06 100 PRO A CA 1
ATOM 711 C C . PRO A 1 100 ? 45.076 -27.753 -20.425 1.00 54.06 100 PRO A C 1
ATOM 713 O O . PRO A 1 100 ? 44.328 -28.250 -21.259 1.00 54.06 100 PRO A O 1
ATOM 716 N N . GLN A 1 101 ? 45.855 -26.708 -20.695 1.00 46.69 101 GLN A N 1
ATOM 717 C CA . GLN A 1 101 ? 46.898 -26.698 -21.724 1.00 46.69 101 GLN A CA 1
ATOM 718 C C . GLN A 1 101 ? 46.683 -27.610 -22.953 1.00 46.69 101 GLN A C 1
ATOM 720 O O . GLN A 1 101 ? 46.961 -28.805 -22.925 1.00 46.69 101 GLN A O 1
ATOM 725 N N . SER A 1 102 ? 46.358 -26.999 -24.092 1.00 43.59 102 SER A N 1
ATOM 726 C CA . SER A 1 102 ? 46.810 -27.478 -25.404 1.00 43.59 102 SER A CA 1
ATOM 727 C C . SER A 1 102 ? 47.253 -26.287 -26.252 1.00 43.59 102 SER A C 1
ATOM 729 O O . SER A 1 102 ? 46.487 -25.586 -26.904 1.00 43.59 102 SER A O 1
ATOM 731 N N . THR A 1 103 ? 48.559 -26.054 -26.189 1.00 46.69 103 THR A N 1
ATOM 732 C CA . THR A 1 103 ? 49.342 -25.316 -27.172 1.00 46.69 103 THR A CA 1
ATOM 733 C C . THR A 1 103 ? 49.270 -26.040 -28.513 1.00 46.69 103 THR A C 1
ATOM 735 O O . THR A 1 103 ? 49.748 -27.167 -28.620 1.00 46.69 103 THR A O 1
ATOM 738 N N . SER A 1 104 ? 48.748 -25.391 -29.550 1.00 47.91 104 SER A N 1
ATOM 739 C CA . SER A 1 104 ? 49.059 -25.749 -30.936 1.00 47.91 104 SER A CA 1
ATOM 740 C C . SER A 1 104 ? 49.540 -24.505 -31.665 1.00 47.91 104 SER A C 1
ATOM 742 O O . SER A 1 104 ? 48.799 -23.589 -32.000 1.00 47.91 104 SER A O 1
ATOM 744 N N . LYS A 1 105 ? 50.861 -24.494 -31.803 1.00 51.47 105 LYS A N 1
ATOM 745 C CA . LYS A 1 105 ? 51.710 -23.575 -32.540 1.00 51.47 105 LYS A CA 1
ATOM 746 C C . LYS A 1 105 ? 51.771 -24.102 -33.973 1.00 51.47 105 LYS A C 1
ATOM 748 O O . LYS A 1 105 ? 52.288 -25.199 -34.152 1.00 51.47 105 LYS A O 1
ATOM 753 N N . SER A 1 106 ? 51.291 -23.366 -34.975 1.00 44.75 106 SER A N 1
ATOM 754 C CA . SER A 1 106 ? 51.751 -23.594 -36.351 1.00 44.75 106 SER A CA 1
ATOM 755 C C . SER A 1 106 ? 51.491 -22.412 -37.282 1.00 44.75 106 SER A C 1
ATOM 757 O O . SER A 1 106 ? 50.363 -21.957 -37.432 1.00 44.75 106 SER A O 1
ATOM 759 N N . SER A 1 107 ? 52.592 -21.993 -37.903 1.00 46.84 107 SER A N 1
ATOM 760 C CA . SER A 1 107 ? 52.744 -21.222 -39.137 1.00 46.84 107 SER A CA 1
ATOM 761 C C . SER A 1 107 ? 52.267 -19.772 -39.185 1.00 46.84 107 SER A C 1
ATOM 763 O O . SER A 1 107 ? 51.148 -19.435 -39.557 1.00 46.84 107 SER A O 1
ATOM 765 N N . GLN A 1 108 ? 53.251 -18.906 -38.927 1.00 48.72 108 GLN A N 1
ATOM 766 C CA . GLN A 1 108 ? 53.406 -17.622 -39.595 1.00 48.72 108 GLN A CA 1
ATOM 767 C C . GLN A 1 108 ? 53.335 -17.804 -41.119 1.00 48.72 108 GLN A C 1
ATOM 769 O O . GLN A 1 108 ? 54.208 -18.447 -41.696 1.00 48.72 108 GLN A O 1
ATOM 774 N N . GLU A 1 109 ? 52.391 -17.132 -41.771 1.00 47.75 109 GLU A N 1
ATOM 775 C CA . GLU A 1 109 ? 52.610 -16.625 -43.123 1.00 47.75 109 GLU A CA 1
ATOM 776 C C . GLU A 1 109 ? 52.356 -15.116 -43.118 1.00 47.75 109 GLU A C 1
ATOM 778 O O . GLU A 1 109 ? 51.272 -14.618 -42.822 1.00 47.75 109 GLU A O 1
ATOM 783 N N . LYS A 1 110 ? 53.445 -14.387 -43.345 1.00 60.94 110 LYS A N 1
ATOM 784 C CA . LYS A 1 110 ? 53.559 -12.935 -43.310 1.00 60.94 110 LYS A CA 1
ATOM 785 C C . LYS A 1 110 ? 53.156 -12.399 -44.688 1.00 60.94 110 LYS A C 1
ATOM 787 O O . LYS A 1 110 ? 53.923 -12.540 -45.635 1.00 60.94 110 LYS A O 1
ATOM 792 N N . LYS A 1 111 ? 51.989 -11.755 -44.795 1.00 49.88 111 LYS A N 1
ATOM 793 C CA . LYS A 1 111 ? 51.584 -10.924 -45.947 1.00 49.88 111 LYS A CA 1
ATOM 794 C C . LYS A 1 111 ? 51.083 -9.554 -45.472 1.00 49.88 111 LYS A C 1
ATOM 796 O O . LYS A 1 111 ? 50.689 -9.428 -44.317 1.00 49.88 111 LYS A O 1
ATOM 801 N N . PRO A 1 112 ? 51.238 -8.513 -46.302 1.00 52.47 112 PRO A N 1
ATOM 802 C CA . PRO A 1 112 ? 51.604 -7.183 -45.847 1.00 52.47 112 PRO A CA 1
ATOM 803 C C . PRO A 1 112 ? 50.423 -6.393 -45.297 1.00 52.47 112 PRO A C 1
ATOM 805 O O . PRO A 1 112 ? 49.274 -6.643 -45.642 1.00 52.47 112 PRO A O 1
ATOM 808 N N . ALA A 1 113 ? 50.783 -5.428 -44.451 1.00 57.03 113 ALA A N 1
ATOM 809 C CA . ALA A 1 113 ? 49.943 -4.427 -43.819 1.00 57.03 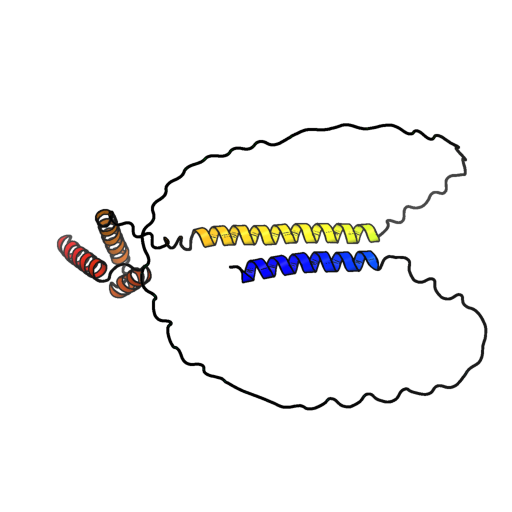113 ALA A CA 1
ATOM 810 C C . ALA A 1 113 ? 48.849 -3.904 -44.757 1.00 57.03 113 ALA A C 1
ATOM 812 O O . ALA A 1 113 ? 49.076 -3.026 -45.587 1.00 57.03 113 ALA A O 1
ATOM 813 N N . GLN A 1 114 ? 47.650 -4.452 -44.591 1.00 49.94 114 GLN A N 1
ATOM 814 C CA . GLN A 1 114 ? 46.432 -3.809 -45.025 1.00 49.94 114 GLN A CA 1
ATOM 815 C C . GLN A 1 114 ? 45.957 -3.011 -43.817 1.00 49.94 114 GLN A C 1
ATOM 817 O O . GLN A 1 114 ? 45.479 -3.566 -42.830 1.00 49.94 114 GLN A O 1
ATOM 822 N N . GLU A 1 115 ? 46.204 -1.707 -43.875 1.00 55.94 115 GLU A N 1
ATOM 823 C CA . GLU A 1 115 ? 45.692 -0.699 -42.958 1.00 55.94 115 GLU A CA 1
ATOM 824 C C . GLU A 1 115 ? 44.160 -0.702 -43.083 1.00 55.94 115 GLU A C 1
ATOM 826 O O . GLU A 1 115 ? 43.555 0.068 -43.826 1.00 55.94 115 GLU A O 1
ATOM 831 N N . SER A 1 116 ? 43.514 -1.683 -42.445 1.00 57.41 116 SER A N 1
ATOM 832 C CA . SER A 1 116 ? 42.066 -1.761 -42.372 1.00 57.41 116 SER A CA 1
ATOM 833 C C . SER A 1 116 ? 41.627 -0.639 -41.450 1.00 57.41 116 SER A C 1
ATOM 835 O O . SER A 1 116 ? 41.676 -0.762 -40.225 1.00 57.41 116 SER A O 1
ATOM 837 N N . ILE A 1 117 ? 41.252 0.476 -42.066 1.00 61.81 117 ILE A N 1
ATOM 838 C CA . ILE A 1 117 ? 40.484 1.552 -41.457 1.00 61.81 117 ILE A CA 1
ATOM 839 C C . ILE A 1 117 ? 39.343 0.882 -40.685 1.00 61.81 117 ILE A C 1
ATOM 841 O O . ILE A 1 117 ? 38.408 0.348 -41.284 1.00 61.81 117 ILE A O 1
ATOM 845 N N . TYR A 1 118 ? 39.481 0.836 -39.356 1.00 57.16 118 TYR A N 1
ATOM 846 C CA . TYR A 1 118 ? 38.484 0.303 -38.436 1.00 57.16 118 TYR A CA 1
ATOM 847 C C . TYR A 1 118 ? 37.239 1.171 -38.582 1.00 57.16 118 TYR A C 1
ATOM 849 O O . TYR A 1 118 ? 37.127 2.240 -37.986 1.00 57.16 118 TYR A O 1
ATOM 857 N N . LYS A 1 119 ? 36.317 0.731 -39.435 1.00 60.97 119 LYS A N 1
ATOM 858 C CA . LYS A 1 119 ? 34.976 1.289 -39.501 1.00 60.97 119 LYS A CA 1
ATOM 859 C C . LYS A 1 119 ? 34.263 0.760 -38.253 1.00 60.97 119 LYS A C 1
ATOM 861 O O . LYS A 1 119 ? 34.104 -0.457 -38.157 1.00 60.97 119 LYS A O 1
ATOM 866 N N . PRO A 1 120 ? 33.932 1.609 -37.267 1.00 64.62 120 PRO A N 1
ATOM 867 C CA . PRO A 1 120 ? 33.289 1.149 -36.046 1.00 64.62 120 PRO A CA 1
ATOM 868 C C . PRO A 1 120 ? 31.990 0.437 -36.421 1.00 64.62 120 PRO A C 1
ATOM 870 O O . PRO A 1 120 ? 31.145 0.985 -37.126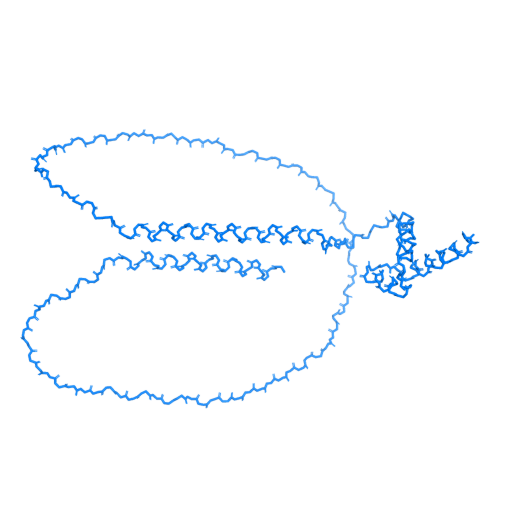 1.00 64.62 120 PRO A O 1
ATOM 873 N N . GLU A 1 121 ? 31.878 -0.819 -36.007 1.00 67.62 121 GLU A N 1
ATOM 874 C CA . GLU A 1 121 ? 30.719 -1.664 -36.248 1.00 67.62 121 GLU A CA 1
ATOM 875 C C . GLU A 1 121 ? 29.537 -1.099 -35.435 1.00 67.62 121 GLU A C 1
ATOM 877 O O . GLU A 1 121 ? 29.420 -1.321 -34.226 1.00 67.62 121 GLU A O 1
ATOM 882 N N . GLU A 1 122 ? 28.691 -0.291 -36.086 1.00 72.94 122 GLU A N 1
ATOM 883 C CA . GLU A 1 122 ? 27.581 0.465 -35.472 1.00 72.94 122 GLU A CA 1
ATOM 884 C C . GLU A 1 122 ? 26.562 -0.430 -34.729 1.00 72.94 122 GLU A C 1
ATOM 886 O O . GLU A 1 122 ? 25.827 0.038 -33.856 1.00 72.94 122 GLU A O 1
ATOM 891 N N . SER A 1 123 ? 26.560 -1.738 -35.010 1.00 71.81 123 SER A N 1
ATOM 892 C CA . SER A 1 123 ? 25.726 -2.761 -34.362 1.00 71.81 123 SER A CA 1
ATOM 893 C C . SER A 1 123 ? 26.002 -2.897 -32.856 1.00 71.81 123 SER A C 1
ATOM 895 O O . SER A 1 123 ? 25.075 -3.069 -32.059 1.00 71.81 123 SER A O 1
ATOM 897 N N . SER A 1 124 ? 27.267 -2.767 -32.444 1.00 78.00 124 SER A N 1
ATOM 898 C CA . SER A 1 124 ? 27.692 -2.936 -31.047 1.00 78.00 124 SER A CA 1
ATOM 899 C C . SER A 1 124 ? 27.239 -1.778 -30.148 1.00 78.00 124 SER A C 1
ATOM 901 O O . SER A 1 124 ? 26.922 -1.974 -28.967 1.00 78.00 124 SER A O 1
ATOM 903 N N . ALA A 1 125 ? 27.132 -0.573 -30.716 1.00 82.38 125 ALA A N 1
ATOM 904 C CA . ALA A 1 125 ? 26.698 0.619 -29.999 1.00 82.38 125 ALA A CA 1
ATOM 905 C C . ALA A 1 125 ? 25.219 0.520 -29.599 1.00 82.38 125 ALA A C 1
ATOM 907 O O . ALA A 1 125 ? 24.876 0.757 -28.440 1.00 82.38 125 ALA A O 1
ATOM 908 N N . LEU A 1 126 ? 24.349 0.092 -30.519 1.00 81.25 126 LEU A N 1
ATOM 909 C CA . LEU A 1 126 ? 22.917 -0.076 -30.245 1.00 81.25 126 LEU A CA 1
ATOM 910 C C . LEU A 1 126 ? 22.657 -1.139 -29.171 1.00 81.25 126 LEU A C 1
ATOM 912 O O . LEU A 1 126 ? 21.828 -0.934 -28.283 1.00 81.25 126 LEU A O 1
ATOM 916 N N . PHE A 1 127 ? 23.406 -2.243 -29.202 1.00 81.56 127 PHE A N 1
ATOM 917 C CA . PHE A 1 127 ? 23.305 -3.288 -28.183 1.00 81.56 127 PHE A CA 1
ATOM 918 C C . PHE A 1 127 ? 23.722 -2.776 -26.798 1.00 81.56 127 PHE A C 1
ATOM 920 O O . PHE A 1 127 ? 23.022 -2.996 -25.807 1.00 81.56 127 PHE A O 1
ATOM 927 N N . THR A 1 128 ? 24.815 -2.014 -26.738 1.00 86.44 128 THR A N 1
ATOM 928 C CA . THR A 1 128 ? 25.304 -1.405 -25.494 1.00 86.44 128 THR A CA 1
ATOM 929 C C . THR A 1 128 ? 24.288 -0.417 -24.918 1.00 86.44 128 THR A C 1
ATOM 931 O O . THR A 1 128 ? 23.972 -0.475 -23.729 1.00 86.44 128 THR A O 1
ATOM 934 N N . ILE A 1 129 ? 23.710 0.446 -25.760 1.00 90.50 129 ILE A N 1
ATOM 935 C CA . ILE A 1 129 ? 22.661 1.393 -25.352 1.00 90.50 129 ILE A CA 1
ATOM 936 C C . ILE A 1 129 ? 21.438 0.637 -24.817 1.00 90.50 129 ILE A C 1
ATOM 938 O O . ILE A 1 129 ? 20.925 0.977 -23.750 1.00 90.50 129 ILE A O 1
ATOM 942 N N . SER A 1 130 ? 21.007 -0.424 -25.505 1.00 86.75 130 SER A N 1
ATOM 943 C CA . SER A 1 130 ? 19.877 -1.257 -25.077 1.00 86.75 130 SER A CA 1
ATOM 944 C C . SER A 1 130 ? 20.099 -1.872 -23.690 1.00 86.75 130 SER A C 1
ATOM 946 O O . SER A 1 130 ? 19.190 -1.864 -22.858 1.00 86.75 130 SER A O 1
ATOM 948 N N . ILE A 1 131 ? 21.306 -2.371 -23.404 1.00 90.25 131 ILE A N 1
ATOM 949 C CA . ILE A 1 131 ? 21.646 -2.914 -22.080 1.00 90.25 131 ILE A CA 1
ATOM 950 C C . ILE A 1 131 ? 21.540 -1.827 -21.009 1.00 90.25 131 ILE A C 1
ATOM 952 O O . ILE A 1 131 ? 20.902 -2.046 -19.978 1.00 90.25 131 ILE A O 1
ATOM 956 N N . ILE A 1 132 ? 22.122 -0.650 -21.256 1.00 93.88 132 ILE A N 1
ATOM 957 C CA . ILE A 1 132 ? 22.121 0.461 -20.295 1.00 93.88 132 ILE A CA 1
ATOM 958 C C . ILE A 1 132 ? 20.687 0.884 -19.962 1.00 93.88 132 ILE A C 1
ATOM 960 O O . ILE A 1 132 ? 20.341 1.008 -18.786 1.00 93.88 132 ILE A O 1
ATOM 964 N N . VAL A 1 133 ? 19.830 1.043 -20.976 1.00 93.19 133 VAL A N 1
ATOM 965 C CA . VAL A 1 133 ? 18.414 1.403 -20.787 1.00 93.19 133 VAL A CA 1
ATOM 966 C C . VAL A 1 133 ? 17.697 0.374 -19.912 1.00 93.19 133 VAL A C 1
ATOM 968 O O . VAL A 1 133 ? 16.949 0.745 -19.006 1.00 93.19 133 VAL A O 1
ATOM 971 N N . ASN A 1 134 ? 17.958 -0.916 -20.127 1.00 88.00 134 ASN A N 1
ATOM 972 C CA . ASN A 1 134 ? 17.316 -1.984 -19.367 1.00 88.00 134 ASN A CA 1
ATOM 973 C C . ASN A 1 134 ? 17.776 -2.004 -17.897 1.00 88.00 134 ASN A C 1
ATOM 975 O O . ASN A 1 134 ? 16.958 -2.137 -16.987 1.00 88.00 134 ASN A O 1
ATOM 979 N N . VAL A 1 135 ? 19.070 -1.775 -17.642 1.00 93.38 135 VAL A N 1
ATOM 980 C CA . VAL A 1 135 ? 19.607 -1.648 -16.275 1.00 93.38 135 VAL A CA 1
ATOM 981 C C . VAL A 1 135 ? 18.955 -0.469 -15.546 1.00 93.38 135 VAL A C 1
ATOM 983 O O . VAL A 1 135 ? 18.470 -0.635 -14.425 1.00 93.38 135 VAL A O 1
ATOM 986 N N . VAL A 1 136 ? 18.866 0.700 -16.188 1.00 94.31 136 VAL A N 1
ATOM 987 C CA . VAL A 1 136 ? 18.213 1.890 -15.612 1.00 94.31 136 VAL A CA 1
ATOM 988 C C . VAL A 1 136 ? 16.739 1.616 -15.297 1.00 94.31 136 VAL A C 1
ATOM 990 O O . VAL A 1 136 ? 16.262 1.985 -14.221 1.00 94.31 136 VAL A O 1
ATOM 993 N N . LEU A 1 137 ? 16.028 0.915 -16.184 1.00 89.75 137 LEU A N 1
ATOM 994 C CA . LEU A 1 137 ? 14.627 0.549 -15.982 1.00 89.75 137 LEU A CA 1
ATOM 995 C C . LEU A 1 137 ? 14.439 -0.374 -14.768 1.00 89.75 137 LEU A C 1
ATOM 997 O O . LEU A 1 137 ? 13.543 -0.144 -13.953 1.00 89.75 137 LEU A O 1
ATOM 1001 N N . ILE A 1 138 ? 15.306 -1.378 -14.601 1.00 88.31 138 ILE A N 1
ATOM 1002 C CA . ILE A 1 138 ? 15.272 -2.284 -13.443 1.00 88.31 138 ILE A CA 1
ATOM 1003 C C . ILE A 1 138 ? 15.494 -1.500 -12.145 1.00 88.31 138 ILE A C 1
ATOM 1005 O O . ILE A 1 138 ? 14.722 -1.660 -11.197 1.00 88.31 138 ILE A O 1
ATOM 1009 N N . PHE A 1 139 ? 16.493 -0.611 -12.104 1.00 93.19 139 PHE A N 1
ATOM 1010 C CA . PHE A 1 139 ? 16.742 0.245 -10.939 1.00 93.19 139 PHE A CA 1
ATOM 1011 C C . PHE A 1 139 ? 15.548 1.151 -10.625 1.00 93.19 139 PHE A C 1
ATOM 1013 O O . PHE A 1 139 ? 15.176 1.295 -9.457 1.00 93.19 139 PHE A O 1
ATOM 1020 N N . PHE A 1 140 ? 14.903 1.721 -11.643 1.00 93.25 140 PHE A N 1
ATOM 1021 C CA . PHE A 1 140 ? 13.714 2.551 -11.464 1.00 93.25 140 PHE A CA 1
ATOM 1022 C C . PHE A 1 140 ? 12.556 1.758 -10.838 1.00 93.25 140 PHE A C 1
ATOM 1024 O O . PHE A 1 140 ? 11.977 2.191 -9.837 1.00 93.25 140 PHE A O 1
ATOM 1031 N N . ILE A 1 141 ? 12.278 0.552 -11.346 1.00 88.62 141 ILE A N 1
ATOM 1032 C CA . ILE A 1 141 ? 11.255 -0.349 -10.792 1.00 88.62 141 ILE A CA 1
ATOM 1033 C C . ILE A 1 141 ? 11.593 -0.731 -9.344 1.00 88.62 141 ILE A C 1
ATOM 1035 O O . ILE A 1 141 ? 10.714 -0.687 -8.479 1.00 88.62 141 ILE A O 1
ATOM 1039 N N . LEU A 1 142 ? 12.860 -1.047 -9.052 1.00 92.06 142 LEU A N 1
ATOM 1040 C CA . LEU A 1 142 ? 13.318 -1.385 -7.701 1.00 92.06 142 LEU A CA 1
ATOM 1041 C C . LEU A 1 142 ? 13.115 -0.212 -6.732 1.00 92.06 142 LEU A C 1
ATOM 1043 O O . LEU A 1 142 ? 12.638 -0.396 -5.612 1.00 92.06 142 LEU A O 1
ATOM 1047 N N . THR A 1 143 ? 13.423 1.005 -7.182 1.00 93.38 143 THR A N 1
ATOM 1048 C CA . THR A 1 143 ? 13.274 2.234 -6.393 1.00 93.38 143 THR A CA 1
ATOM 1049 C C . THR A 1 143 ? 11.802 2.504 -6.081 1.00 93.38 143 THR A C 1
ATOM 1051 O O . THR A 1 143 ? 11.455 2.769 -4.927 1.00 93.38 143 THR A O 1
ATOM 1054 N N . LEU A 1 144 ? 10.911 2.351 -7.068 1.00 92.00 144 LEU A N 1
ATOM 1055 C CA . LEU A 1 144 ? 9.463 2.438 -6.863 1.00 92.00 144 LEU A CA 1
ATOM 1056 C C . LEU A 1 144 ? 8.961 1.369 -5.886 1.00 92.00 144 LEU A C 1
ATOM 1058 O O . LEU A 1 144 ? 8.160 1.683 -5.006 1.00 92.00 144 LEU A O 1
ATOM 1062 N N . LEU A 1 145 ? 9.467 0.137 -5.983 1.00 89.31 145 LEU A N 1
ATOM 1063 C CA . LEU A 1 145 ? 9.166 -0.947 -5.046 1.00 89.31 145 LEU A CA 1
ATOM 1064 C C . LEU A 1 145 ? 9.592 -0.595 -3.621 1.00 89.31 145 LEU A C 1
ATOM 1066 O O . LEU A 1 145 ? 8.799 -0.773 -2.702 1.00 89.31 145 LEU A O 1
ATOM 1070 N N . ILE A 1 146 ? 10.796 -0.050 -3.424 1.00 90.50 146 ILE A N 1
ATOM 1071 C CA . ILE A 1 146 ? 11.301 0.360 -2.104 1.00 90.50 146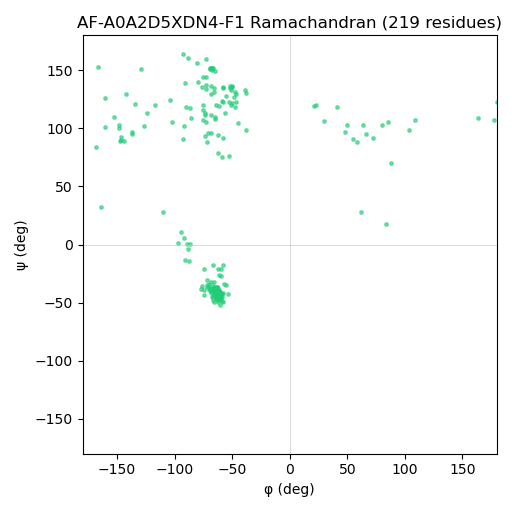 ILE A CA 1
ATOM 1072 C C . ILE A 1 146 ? 10.456 1.500 -1.526 1.00 90.50 146 ILE A C 1
ATOM 1074 O O . ILE A 1 146 ? 10.063 1.434 -0.359 1.00 90.50 146 ILE A O 1
ATOM 1078 N N . ILE A 1 147 ? 10.143 2.527 -2.324 1.00 89.94 147 ILE A N 1
ATOM 1079 C CA . ILE A 1 147 ? 9.290 3.650 -1.903 1.00 89.94 147 ILE A CA 1
ATOM 1080 C C . ILE A 1 147 ? 7.895 3.138 -1.546 1.00 89.94 147 ILE A C 1
ATOM 1082 O O . ILE A 1 147 ? 7.356 3.489 -0.495 1.00 89.94 147 ILE A O 1
ATOM 1086 N N . TRP A 1 148 ? 7.327 2.267 -2.377 1.00 86.44 148 TRP A N 1
ATOM 1087 C CA . TRP A 1 148 ? 6.029 1.655 -2.131 1.00 86.44 148 TRP A CA 1
ATOM 1088 C C . TRP A 1 148 ? 6.046 0.784 -0.873 1.00 86.44 148 TRP A C 1
ATOM 1090 O O . TRP A 1 148 ? 5.142 0.895 -0.049 1.00 86.44 148 TRP A O 1
ATOM 1100 N N . PHE A 1 149 ? 7.099 -0.008 -0.650 1.00 82.00 149 PHE A N 1
ATOM 1101 C CA . PHE A 1 149 ? 7.273 -0.802 0.568 1.00 82.00 149 PHE A CA 1
ATOM 1102 C C . PHE A 1 149 ? 7.412 0.079 1.809 1.00 82.00 149 PHE A C 1
ATOM 1104 O O . PHE A 1 149 ? 6.774 -0.203 2.821 1.00 82.00 149 PHE A O 1
ATOM 1111 N N . LYS A 1 150 ? 8.197 1.160 1.748 1.00 80.75 150 LYS A N 1
ATOM 1112 C CA . LYS A 1 150 ? 8.312 2.127 2.851 1.00 80.75 150 LYS A CA 1
ATOM 1113 C C . LYS A 1 150 ? 6.974 2.802 3.141 1.00 80.75 150 LYS A C 1
ATOM 1115 O O . LYS A 1 150 ? 6.570 2.882 4.297 1.00 80.75 150 LYS A O 1
ATOM 1120 N N . ARG A 1 151 ? 6.246 3.212 2.103 1.00 78.88 151 ARG A N 1
ATOM 1121 C CA . ARG A 1 151 ? 4.915 3.816 2.235 1.00 78.88 151 ARG A CA 1
ATOM 1122 C C . ARG A 1 151 ? 3.894 2.821 2.792 1.00 78.88 151 ARG A C 1
ATOM 1124 O O . ARG A 1 151 ? 3.066 3.198 3.614 1.00 78.88 151 ARG A O 1
ATOM 1131 N N . LYS A 1 152 ? 4.000 1.545 2.415 1.00 67.12 152 LYS A N 1
ATOM 1132 C CA . LYS A 1 152 ? 3.139 0.463 2.903 1.00 67.12 152 LYS A CA 1
ATOM 1133 C C . LYS A 1 152 ? 3.420 0.088 4.358 1.00 67.12 152 LYS A C 1
ATOM 1135 O O . LYS A 1 152 ? 2.470 -0.163 5.090 1.00 67.12 152 LYS A O 1
ATOM 1140 N N . LYS A 1 153 ? 4.681 0.113 4.809 1.00 62.69 153 LYS A N 1
ATOM 1141 C CA . LYS A 1 153 ? 5.033 -0.085 6.231 1.00 62.69 153 LYS A CA 1
ATOM 1142 C C . LYS A 1 153 ? 4.377 0.965 7.141 1.00 62.69 153 LYS A C 1
ATOM 1144 O O . LYS A 1 153 ? 4.049 0.653 8.278 1.00 62.69 153 LYS A O 1
ATOM 1149 N N . ASN A 1 154 ? 4.084 2.153 6.609 1.00 57.22 154 ASN A N 1
ATOM 1150 C CA . ASN A 1 154 ? 3.370 3.211 7.328 1.00 57.22 154 ASN A CA 1
ATOM 1151 C C . ASN A 1 154 ? 1.831 3.134 7.194 1.00 57.22 154 ASN A C 1
ATOM 1153 O O . ASN A 1 154 ? 1.135 3.936 7.809 1.00 57.22 154 ASN A O 1
ATOM 1157 N N . MET A 1 155 ? 1.281 2.196 6.409 1.00 50.97 155 MET A N 1
ATOM 1158 C CA . MET A 1 155 ? -0.162 2.072 6.125 1.00 50.97 155 MET A CA 1
ATOM 1159 C C . MET A 1 155 ? -0.838 0.853 6.770 1.00 50.97 155 MET A C 1
ATOM 1161 O O . MET A 1 155 ? -1.876 0.392 6.309 1.00 50.97 155 MET A O 1
ATOM 1165 N N . GLY A 1 156 ? -0.315 0.381 7.897 1.00 51.31 156 GLY A N 1
ATOM 1166 C CA . GLY A 1 156 ? -1.043 -0.562 8.737 1.00 51.31 156 GLY A CA 1
ATOM 1167 C C . GLY A 1 156 ? -0.533 -1.982 8.589 1.00 51.31 156 GLY A C 1
ATOM 1168 O O . GLY A 1 156 ? -0.974 -2.767 7.750 1.00 51.31 156 GLY A O 1
ATOM 1169 N N . ILE A 1 157 ? 0.314 -2.344 9.544 1.00 44.88 157 ILE A N 1
ATOM 1170 C CA . ILE A 1 157 ? 0.109 -3.605 10.240 1.00 44.88 157 ILE A CA 1
ATOM 1171 C C . ILE A 1 157 ? -1.297 -3.480 10.837 1.00 44.88 157 ILE A C 1
ATOM 1173 O O . ILE A 1 157 ? -1.480 -2.873 11.885 1.00 44.88 157 ILE A O 1
ATOM 1177 N N . ILE A 1 158 ? -2.313 -3.935 10.103 1.00 48.81 158 ILE A N 1
ATOM 1178 C CA . ILE A 1 158 ? -3.565 -4.341 10.728 1.00 48.81 158 ILE A CA 1
ATOM 1179 C C . ILE A 1 158 ? -3.131 -5.550 11.552 1.00 48.81 158 ILE A C 1
ATOM 1181 O O . ILE A 1 158 ? -2.724 -6.543 10.937 1.00 48.81 158 ILE A O 1
ATOM 1185 N N . PRO A 1 159 ? -3.088 -5.471 12.894 1.00 48.62 159 PRO A N 1
ATOM 1186 C CA . PRO A 1 159 ? -2.840 -6.655 13.687 1.00 48.62 159 PRO A CA 1
ATOM 1187 C C . PRO A 1 159 ? -3.920 -7.652 13.282 1.00 48.62 159 PRO A C 1
ATOM 1189 O O . PRO A 1 159 ? -5.118 -7.408 13.444 1.00 48.62 159 PRO A O 1
ATOM 1192 N N . SER A 1 160 ? -3.481 -8.739 12.645 1.00 43.41 160 SER A N 1
ATOM 1193 C CA . SER A 1 160 ? -4.293 -9.937 12.512 1.00 43.41 160 SER A CA 1
ATOM 1194 C C . SER A 1 160 ? -4.867 -10.197 13.893 1.00 43.41 160 SER A C 1
ATOM 1196 O O . SER A 1 160 ? -4.118 -10.124 14.866 1.00 43.41 160 SER A O 1
ATOM 1198 N N . LYS A 1 161 ? -6.184 -10.394 13.970 1.00 46.06 161 LYS A N 1
ATOM 1199 C CA . LYS A 1 161 ? -6.936 -10.652 15.196 1.00 46.06 161 LYS A CA 1
ATOM 1200 C C . LYS A 1 161 ? -6.396 -11.920 15.869 1.00 46.06 161 LYS A C 1
ATOM 1202 O O . LYS A 1 161 ? -7.010 -12.975 15.796 1.00 46.06 161 LYS A O 1
ATOM 1207 N N . SER A 1 162 ? -5.236 -11.835 16.509 1.00 46.34 162 SER A N 1
ATOM 1208 C CA . SER A 1 162 ? -4.832 -12.752 17.550 1.00 46.34 162 SER A CA 1
ATOM 1209 C C . SER A 1 162 ? -5.645 -12.327 18.755 1.00 46.34 162 SER A C 1
ATOM 1211 O O . SER A 1 162 ? -5.440 -11.251 19.315 1.00 46.34 162 SER A O 1
ATOM 1213 N N . SER A 1 163 ? -6.625 -13.151 19.081 1.00 50.41 163 SER A N 1
ATOM 1214 C CA . SER A 1 163 ? -7.350 -13.188 20.338 1.00 50.41 163 SER A CA 1
ATOM 1215 C C . SER A 1 163 ? -6.371 -13.292 21.512 1.00 50.41 163 SER A C 1
ATOM 1217 O O . SER A 1 163 ? -6.183 -14.357 22.090 1.00 50.41 163 SER A O 1
ATOM 1219 N N . ILE A 1 164 ? -5.718 -12.180 21.847 1.00 45.50 164 ILE A N 1
ATOM 1220 C CA . ILE A 1 164 ? -4.951 -12.013 23.073 1.00 45.50 164 ILE A CA 1
ATOM 1221 C C . ILE A 1 164 ? -5.922 -11.395 24.067 1.00 45.50 164 ILE A C 1
ATOM 1223 O O . ILE A 1 164 ? -6.128 -10.185 24.153 1.00 45.50 164 ILE A O 1
ATOM 1227 N N . ASN A 1 165 ? -6.580 -12.296 24.783 1.00 50.94 165 ASN A N 1
ATOM 1228 C CA . ASN A 1 165 ? -7.047 -12.021 26.124 1.00 50.94 165 ASN A CA 1
ATOM 1229 C C . ASN A 1 165 ? -5.837 -11.480 26.917 1.00 50.94 165 ASN A C 1
ATOM 1231 O O . ASN A 1 165 ? -4.759 -12.059 26.816 1.00 50.94 165 ASN A O 1
ATOM 1235 N N . ILE A 1 166 ? -6.026 -10.419 27.712 1.00 50.38 166 ILE A N 1
ATOM 1236 C CA . ILE A 1 166 ? -5.031 -9.829 28.637 1.00 50.38 166 ILE A CA 1
ATOM 1237 C C . ILE A 1 166 ? -4.100 -8.752 28.023 1.00 50.38 166 ILE A C 1
ATOM 1239 O O . ILE A 1 166 ? -2.893 -8.943 27.918 1.00 50.38 166 ILE A O 1
ATOM 1243 N N . LYS A 1 167 ? -4.650 -7.565 27.701 1.00 52.09 167 LYS A N 1
ATOM 1244 C CA . LYS A 1 167 ? -3.998 -6.254 27.981 1.00 52.09 167 LYS A CA 1
ATOM 1245 C C . LYS A 1 167 ? -4.933 -5.025 27.888 1.00 52.09 167 LYS A C 1
ATOM 1247 O O . LYS A 1 167 ? -4.500 -3.937 27.527 1.00 52.09 167 LYS A O 1
ATOM 1252 N N . LYS A 1 168 ? -6.221 -5.170 28.225 1.00 56.75 168 LYS A N 1
ATOM 1253 C CA . LYS A 1 168 ? -7.232 -4.105 28.024 1.00 56.75 168 LYS A CA 1
ATOM 1254 C C . LYS A 1 168 ? -6.962 -2.803 28.790 1.00 56.75 168 LYS A C 1
ATOM 1256 O O . LYS A 1 168 ? -7.392 -1.739 28.365 1.00 56.75 168 LYS A O 1
ATOM 1261 N N . GLU A 1 169 ? -6.252 -2.868 29.912 1.00 58.09 169 GLU A N 1
ATOM 1262 C CA . GLU A 1 169 ? -6.076 -1.701 30.781 1.00 58.09 169 GLU A CA 1
ATOM 1263 C C . GLU A 1 169 ? -5.057 -0.691 30.233 1.00 58.09 169 GLU A C 1
ATOM 1265 O O . GLU A 1 169 ? -5.272 0.515 30.334 1.00 58.09 169 GLU A O 1
ATOM 1270 N N . THR A 1 170 ? -3.983 -1.156 29.579 1.00 61.59 170 THR A N 1
ATOM 1271 C CA . THR A 1 170 ? -3.021 -0.243 28.934 1.00 61.59 170 THR A CA 1
ATOM 1272 C C . THR A 1 170 ? -3.641 0.431 27.707 1.00 61.59 170 THR A C 1
ATOM 1274 O O . THR A 1 170 ? -3.478 1.633 27.518 1.00 61.59 170 THR A O 1
ATOM 1277 N N . ASP A 1 171 ? -4.431 -0.324 26.940 1.00 81.44 171 ASP A N 1
ATOM 1278 C CA . ASP A 1 171 ? -5.121 0.165 25.742 1.00 81.44 171 ASP A CA 1
ATOM 1279 C C . ASP A 1 171 ? -6.139 1.276 26.060 1.00 81.44 171 ASP A C 1
ATOM 1281 O O . ASP A 1 171 ? -6.256 2.248 25.311 1.00 81.44 171 ASP A O 1
ATOM 1285 N N . TYR A 1 172 ? -6.834 1.194 27.201 1.00 90.25 172 TYR A N 1
ATOM 1286 C CA . TYR A 1 172 ? -7.806 2.218 27.598 1.00 90.25 172 TYR A CA 1
ATOM 1287 C C . TYR A 1 172 ? -7.152 3.559 27.976 1.00 90.25 172 TYR A C 1
ATOM 1289 O O . TYR A 1 172 ? -7.668 4.629 27.638 1.00 90.25 172 TYR A O 1
ATOM 1297 N N . ILE A 1 173 ? -5.995 3.525 28.646 1.00 90.50 173 ILE A N 1
ATOM 1298 C CA . ILE A 1 173 ? -5.246 4.740 29.010 1.00 90.50 173 ILE A CA 1
ATOM 1299 C C . ILE A 1 173 ? -4.770 5.463 27.745 1.00 90.50 173 ILE A C 1
ATOM 1301 O O . ILE A 1 173 ? -4.950 6.680 27.621 1.00 90.50 173 ILE A O 1
ATOM 1305 N N . ASP A 1 174 ? -4.232 4.714 26.783 1.00 91.88 174 ASP A N 1
ATOM 1306 C CA . ASP A 1 174 ? -3.767 5.259 25.508 1.00 91.88 174 ASP A CA 1
ATOM 1307 C C . ASP A 1 174 ? -4.927 5.823 24.674 1.00 91.88 174 ASP A C 1
ATOM 1309 O O . ASP A 1 174 ? -4.804 6.904 24.084 1.00 91.88 174 ASP A O 1
ATOM 1313 N N . LEU A 1 175 ? -6.088 5.157 24.686 1.00 94.50 175 LEU A N 1
ATOM 1314 C CA . LEU A 1 175 ? -7.315 5.649 24.055 1.00 94.50 175 LEU A CA 1
ATOM 1315 C C . LEU A 1 175 ? -7.737 7.006 24.635 1.00 94.50 175 LEU A C 1
ATOM 1317 O O . LEU A 1 175 ? -8.002 7.954 23.889 1.00 94.50 175 LEU A O 1
ATOM 1321 N N . LYS A 1 176 ? -7.762 7.121 25.965 1.00 95.31 176 LYS A N 1
ATOM 1322 C CA . LYS A 1 176 ? -8.134 8.355 26.665 1.00 95.31 176 LYS A CA 1
ATOM 1323 C C . LYS A 1 176 ? -7.162 9.494 26.358 1.00 95.31 176 LYS A C 1
ATOM 1325 O O . LYS A 1 176 ? -7.594 10.615 26.076 1.00 95.31 176 LYS A O 1
ATOM 1330 N N . LEU A 1 177 ? -5.858 9.205 26.357 1.00 94.50 177 LEU A N 1
ATOM 1331 C CA . LEU A 1 177 ? -4.819 10.181 26.029 1.00 94.50 177 LEU A CA 1
ATOM 1332 C C . LEU A 1 177 ? -4.934 10.657 24.574 1.00 94.50 177 LEU A C 1
ATOM 1334 O O . LEU A 1 177 ? -4.826 11.856 24.303 1.00 94.50 177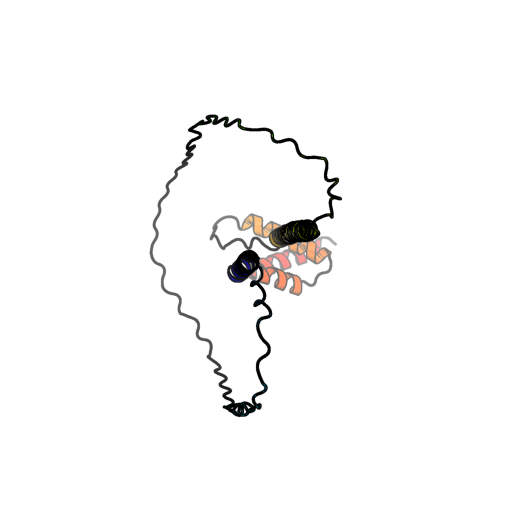 LEU A O 1
ATOM 1338 N N . TYR A 1 178 ? -5.218 9.741 23.646 1.00 94.94 178 TYR A N 1
ATOM 1339 C CA . TYR A 1 178 ? -5.457 10.066 22.243 1.00 94.94 178 TYR A CA 1
ATOM 1340 C C . TYR A 1 178 ? -6.684 10.969 22.068 1.00 94.94 178 TYR A C 1
ATOM 1342 O O . TYR A 1 178 ? -6.579 12.021 21.434 1.00 94.94 178 TYR A O 1
ATOM 1350 N N . ILE A 1 179 ? -7.825 10.612 22.669 1.00 96.44 179 ILE A N 1
ATOM 1351 C CA . ILE A 1 179 ? -9.058 11.413 22.598 1.00 96.44 179 ILE A CA 1
ATOM 1352 C C . ILE A 1 179 ? -8.814 12.819 23.159 1.00 96.44 179 ILE A C 1
ATOM 1354 O O . ILE A 1 179 ? -9.162 13.803 22.505 1.00 96.44 179 ILE A O 1
ATOM 1358 N N . ALA A 1 180 ? -8.140 12.939 24.307 1.00 96.38 180 ALA A N 1
ATOM 1359 C CA . ALA A 1 180 ? -7.785 14.232 24.890 1.00 96.38 180 ALA A CA 1
ATOM 1360 C C . ALA A 1 180 ? -6.881 15.066 23.966 1.00 96.38 180 ALA A C 1
ATOM 1362 O O . ALA A 1 180 ? -7.126 16.257 23.762 1.00 96.38 180 ALA A O 1
ATOM 1363 N N . ALA A 1 181 ? -5.860 14.454 23.360 1.00 95.69 181 ALA A N 1
ATOM 1364 C CA . ALA A 1 181 ? -4.960 15.143 22.438 1.00 95.69 181 ALA A CA 1
ATOM 1365 C C . ALA A 1 181 ? -5.678 15.634 21.170 1.00 95.69 181 ALA A C 1
ATOM 1367 O O . ALA A 1 181 ? -5.368 16.712 20.662 1.00 95.69 181 ALA A O 1
ATOM 1368 N N . VAL A 1 182 ? -6.631 14.858 20.653 1.00 95.31 182 VAL A N 1
ATOM 1369 C CA . VAL A 1 182 ? -7.386 15.201 19.442 1.00 95.31 182 VAL A CA 1
ATOM 1370 C C . VAL A 1 182 ? -8.461 16.254 19.737 1.00 95.31 182 VAL A C 1
ATOM 1372 O O . VAL A 1 182 ? -8.594 17.203 18.967 1.00 95.31 182 VAL A O 1
ATOM 1375 N N . LEU A 1 183 ? -9.136 16.193 20.888 1.00 95.31 183 LEU A N 1
ATOM 1376 C CA . LEU A 1 183 ? -10.055 17.252 21.329 1.00 95.31 183 LEU A CA 1
ATOM 1377 C C . LEU A 1 183 ? -9.336 18.594 21.523 1.00 95.31 183 LEU A C 1
ATOM 1379 O O . LEU A 1 183 ? -9.830 19.625 21.074 1.00 95.31 183 LEU A O 1
ATOM 1383 N N . ARG A 1 184 ? -8.116 18.591 22.081 1.00 93.00 184 ARG A N 1
ATOM 1384 C CA . ARG A 1 184 ? -7.284 19.808 22.204 1.00 93.00 184 ARG A CA 1
ATOM 1385 C C . ARG A 1 184 ? -6.903 20.433 20.862 1.00 93.00 184 ARG A C 1
ATOM 1387 O O . ARG A 1 184 ? -6.573 21.613 20.821 1.00 93.00 184 ARG A O 1
ATOM 1394 N N . LYS A 1 185 ? -6.942 19.663 19.773 1.00 95.81 185 LYS A N 1
ATOM 1395 C CA . LYS A 1 185 ? -6.719 20.161 18.408 1.00 95.81 185 LYS A CA 1
ATOM 1396 C C . LYS A 1 185 ? -7.996 20.701 17.745 1.00 95.81 185 LYS A C 1
ATOM 1398 O O . LYS A 1 185 ? -7.926 21.121 16.596 1.00 95.81 185 LYS A O 1
ATOM 1403 N N . GLY A 1 186 ? -9.140 20.687 18.436 1.00 95.25 186 GLY A N 1
ATOM 1404 C CA . GLY A 1 186 ? -10.406 21.238 17.941 1.00 95.25 186 GLY A CA 1
ATOM 1405 C C . GLY A 1 186 ? -11.212 20.298 17.040 1.00 95.25 186 GLY A C 1
ATOM 1406 O O . GLY A 1 186 ? -12.088 20.754 16.310 1.00 95.25 186 GLY A O 1
ATOM 1407 N N . TYR A 1 187 ? -10.931 18.993 17.057 1.00 95.94 187 TYR A N 1
ATOM 1408 C CA . TYR A 1 187 ? -11.730 18.024 16.302 1.00 95.94 187 TYR A CA 1
ATOM 1409 C C . TYR A 1 187 ? -13.074 17.753 16.995 1.00 95.94 187 TYR A C 1
ATOM 1411 O O . TYR A 1 187 ? -13.152 17.684 18.219 1.00 95.94 187 TYR A O 1
ATOM 1419 N N . ASN A 1 188 ? -14.124 17.555 16.194 1.00 96.88 188 ASN A N 1
ATOM 1420 C CA . ASN A 1 188 ? -15.467 17.228 16.676 1.00 96.88 188 ASN A CA 1
ATOM 1421 C C . ASN A 1 188 ? -15.508 15.810 17.301 1.00 96.88 188 ASN A C 1
ATOM 1423 O O . ASN A 1 188 ? -14.970 14.879 16.699 1.00 96.88 188 ASN A O 1
ATOM 1427 N N . PRO A 1 189 ? -16.162 15.602 18.459 1.00 96.38 189 PRO A N 1
ATOM 1428 C CA . PRO A 1 189 ? -16.258 14.287 19.102 1.00 96.38 189 PRO A CA 1
ATOM 1429 C C . PRO A 1 189 ? -16.837 13.184 18.200 1.00 96.38 189 PRO A C 1
ATOM 1431 O O . PRO A 1 189 ? -16.353 12.052 18.238 1.00 96.38 189 PRO A O 1
ATOM 1434 N N . GLU A 1 190 ? -17.793 13.505 17.326 1.00 96.75 190 GLU A N 1
ATOM 1435 C CA . GLU A 1 190 ? -18.394 12.533 16.403 1.00 96.75 190 GLU A CA 1
ATOM 1436 C C . GLU A 1 190 ? -17.394 12.034 15.352 1.00 96.75 190 GLU A C 1
ATOM 1438 O O . GLU A 1 190 ? -17.379 10.852 14.999 1.00 96.75 190 GLU A O 1
ATOM 1443 N N . SER A 1 191 ? -16.494 12.904 14.878 1.00 96.25 191 SER A N 1
ATOM 1444 C CA . SER A 1 191 ? -15.466 12.499 13.911 1.00 96.25 191 SER A CA 1
ATOM 1445 C C . SER A 1 191 ? -14.393 11.626 14.563 1.00 96.25 191 SER A C 1
ATOM 1447 O O . SER A 1 191 ? -13.922 10.666 13.947 1.00 96.25 191 SER A O 1
ATOM 1449 N N . ILE A 1 192 ? -14.065 11.896 15.833 1.00 96.44 192 ILE A N 1
ATOM 1450 C CA . ILE A 1 192 ? -13.177 11.057 16.649 1.00 96.44 192 ILE A CA 1
ATOM 1451 C C . ILE A 1 192 ? -13.807 9.673 16.840 1.00 96.44 192 ILE A C 1
ATOM 1453 O O . ILE A 1 192 ? -13.146 8.662 16.591 1.00 96.44 192 ILE A O 1
ATOM 1457 N N . LYS A 1 193 ? -15.097 9.617 17.196 1.00 96.88 193 LYS A N 1
ATOM 1458 C CA . LYS A 1 193 ? -15.848 8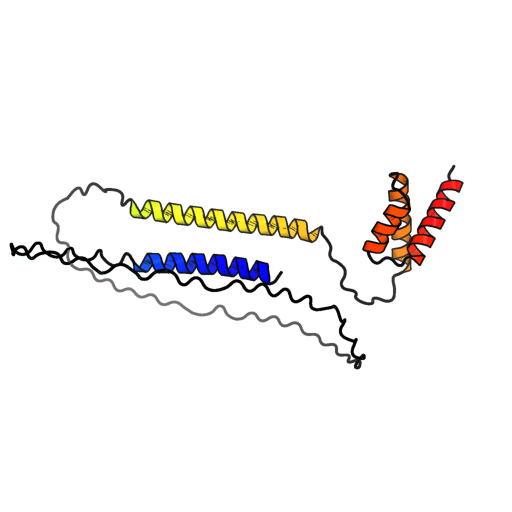.366 17.354 1.00 96.88 193 LYS A CA 1
ATOM 1459 C C . LYS A 1 193 ? -15.834 7.539 16.070 1.00 96.88 193 LYS A C 1
ATOM 1461 O O . LYS A 1 193 ? -15.451 6.372 16.102 1.00 96.88 193 LYS A O 1
ATOM 1466 N N . GLN A 1 194 ? -16.151 8.144 14.924 1.00 96.69 194 GLN A N 1
ATOM 1467 C CA . GLN A 1 194 ? -16.102 7.453 13.630 1.00 96.69 194 GLN A CA 1
ATOM 1468 C C . GLN A 1 194 ? -14.694 6.949 13.276 1.00 96.69 194 GLN A C 1
ATOM 1470 O O . GLN A 1 194 ? -14.549 5.849 12.741 1.00 96.69 194 GLN A O 1
ATOM 1475 N N . ALA A 1 195 ? -13.647 7.726 13.569 1.00 93.88 195 ALA A N 1
ATOM 1476 C CA . ALA A 1 195 ? -12.266 7.319 13.310 1.00 93.88 195 ALA A CA 1
ATOM 1477 C C . ALA A 1 195 ? -11.834 6.122 14.176 1.00 93.88 195 ALA A C 1
ATOM 1479 O O . ALA A 1 195 ? -11.121 5.240 13.691 1.00 93.88 195 ALA A O 1
ATOM 1480 N N . LEU A 1 196 ? -12.288 6.069 15.431 1.00 94.81 196 LEU A N 1
ATOM 1481 C CA . LEU A 1 196 ? -12.013 4.971 16.358 1.00 94.81 196 LEU A CA 1
ATOM 1482 C C . LEU A 1 196 ? -12.831 3.714 16.025 1.00 94.81 196 LEU A C 1
ATOM 1484 O O . LEU A 1 196 ? -12.272 2.617 16.015 1.00 94.81 196 LEU A O 1
ATOM 1488 N N . LEU A 1 197 ? -14.099 3.867 15.629 1.00 93.69 197 LEU A N 1
ATOM 1489 C CA . LEU A 1 197 ? -14.933 2.761 15.138 1.00 93.69 197 LEU A CA 1
ATOM 1490 C C . LEU A 1 197 ? -14.332 2.110 13.885 1.00 93.69 197 LEU A C 1
ATOM 1492 O O . LEU A 1 197 ? -14.246 0.888 13.802 1.00 93.69 197 LEU A O 1
ATOM 1496 N N . LYS A 1 198 ? -13.802 2.910 12.946 1.00 91.56 198 LYS A N 1
ATOM 1497 C CA . LYS A 1 198 ? -13.067 2.401 11.768 1.00 91.56 198 LYS A CA 1
ATOM 1498 C C . LYS A 1 198 ? -11.823 1.582 12.132 1.00 91.56 198 LYS A C 1
ATOM 1500 O O . LYS A 1 198 ? -11.348 0.800 11.313 1.00 91.56 198 LYS A O 1
ATOM 1505 N N . ARG A 1 199 ? -11.282 1.760 13.341 1.00 87.06 199 ARG A N 1
ATOM 1506 C CA . ARG A 1 199 ? -10.149 0.994 13.881 1.00 87.06 199 ARG A CA 1
ATOM 1507 C C . ARG A 1 199 ? -10.581 -0.206 14.732 1.00 87.06 199 ARG A C 1
ATOM 1509 O O . ARG A 1 199 ? -9.723 -0.819 15.356 1.00 87.06 199 ARG A O 1
ATOM 1516 N N . ASN A 1 200 ? -11.866 -0.568 14.717 1.00 88.12 200 ASN A N 1
ATOM 1517 C CA . ASN A 1 200 ? -12.459 -1.652 15.506 1.00 88.12 200 ASN A CA 1
ATOM 1518 C C . ASN A 1 200 ? -12.358 -1.456 17.028 1.00 88.12 200 ASN A C 1
ATOM 1520 O O . ASN A 1 200 ? -12.333 -2.440 17.766 1.00 88.12 200 ASN A O 1
ATOM 1524 N N . TRP A 1 201 ? -12.315 -0.211 17.509 1.00 89.00 201 TRP A N 1
ATOM 1525 C CA . TRP A 1 201 ? -12.488 0.032 18.940 1.00 89.00 201 TRP A CA 1
ATOM 1526 C C . TRP A 1 201 ? -13.953 -0.185 19.335 1.00 89.00 201 TRP A C 1
ATOM 1528 O O . TRP A 1 201 ? -14.848 0.251 18.604 1.00 89.00 201 TRP A O 1
ATOM 1538 N N . PRO A 1 202 ? -14.223 -0.850 20.470 1.00 93.62 202 PRO A N 1
ATOM 1539 C CA . PRO A 1 202 ? -15.583 -1.083 20.928 1.00 93.62 202 PRO A CA 1
ATOM 1540 C C . PRO A 1 202 ? -16.254 0.241 21.295 1.00 93.62 202 PRO A C 1
ATOM 1542 O O . PRO A 1 202 ? -15.713 1.061 22.037 1.00 93.62 202 PRO A O 1
ATOM 1545 N N . GLU A 1 203 ? -17.470 0.436 20.789 1.00 94.75 203 GLU A N 1
ATOM 1546 C CA . GLU A 1 203 ? -18.206 1.694 20.934 1.00 94.75 203 GLU A CA 1
ATOM 1547 C C . GLU A 1 203 ? -18.399 2.114 22.400 1.00 94.75 203 GLU A C 1
ATOM 1549 O O . GLU A 1 203 ? -18.344 3.300 22.723 1.00 94.75 203 GLU A O 1
ATOM 1554 N N . GLN A 1 204 ? -18.568 1.138 23.295 1.00 95.06 204 GLN A N 1
ATOM 1555 C CA . GLN A 1 204 ? -18.719 1.370 24.731 1.00 95.06 204 GLN A CA 1
ATOM 1556 C C . GLN A 1 204 ? -17.481 2.038 25.346 1.00 95.06 204 GLN A C 1
ATOM 1558 O O . GLN A 1 204 ? -17.627 3.023 26.068 1.00 95.06 204 GLN A O 1
ATOM 1563 N N . GLU A 1 205 ? -16.275 1.562 25.017 1.00 94.62 205 GLU A N 1
ATOM 1564 C CA . GLU A 1 205 ? -15.021 2.129 25.534 1.00 94.62 205 GLU A CA 1
ATOM 1565 C C . GLU A 1 205 ? -14.774 3.529 24.965 1.00 94.62 205 GLU A C 1
ATOM 1567 O O . GLU A 1 205 ? -14.356 4.427 25.694 1.00 94.62 205 GLU A O 1
ATOM 1572 N N . ILE A 1 206 ? -15.108 3.748 23.686 1.00 96.38 206 ILE A N 1
ATOM 1573 C CA . ILE A 1 206 ? -15.017 5.071 23.053 1.00 96.38 206 ILE A CA 1
ATOM 1574 C C . ILE A 1 206 ? -15.926 6.066 23.780 1.00 96.38 206 ILE A C 1
ATOM 1576 O O . ILE A 1 206 ? -15.467 7.133 24.185 1.00 96.38 206 ILE A O 1
ATOM 1580 N N . ASN A 1 207 ? -17.204 5.721 23.972 1.00 97.06 207 ASN A N 1
ATOM 1581 C CA . ASN A 1 207 ? -18.174 6.601 24.627 1.00 97.06 207 ASN A CA 1
ATOM 1582 C C . ASN A 1 207 ? -17.782 6.882 26.088 1.00 97.06 207 ASN A C 1
ATOM 1584 O O . ASN A 1 207 ? -17.922 8.014 26.557 1.00 97.06 207 ASN A O 1
ATOM 1588 N N . GLN A 1 208 ? -17.265 5.876 26.800 1.00 96.69 208 GLN A N 1
ATOM 1589 C CA . GLN A 1 208 ? -16.800 6.037 28.175 1.00 96.69 208 GLN A CA 1
ATOM 1590 C C . GLN A 1 208 ? -15.588 6.974 28.254 1.00 96.69 208 GLN A C 1
ATOM 1592 O O . GLN A 1 208 ? -15.617 7.946 29.013 1.00 96.69 208 GLN A O 1
ATOM 1597 N N . ALA A 1 209 ? -14.567 6.747 27.424 1.00 96.69 209 ALA A N 1
ATOM 1598 C CA . ALA A 1 209 ? -13.369 7.578 27.401 1.00 96.69 209 ALA A CA 1
ATOM 1599 C C . ALA A 1 209 ? -13.696 9.029 27.013 1.00 96.69 209 ALA A C 1
ATOM 1601 O O . ALA A 1 209 ? -13.183 9.967 27.624 1.00 96.69 209 ALA A O 1
ATOM 1602 N N . LEU A 1 210 ? -14.597 9.230 26.049 1.00 96.94 210 LEU A N 1
ATOM 1603 C CA . LEU A 1 210 ? -15.017 10.556 25.595 1.00 96.94 210 LEU A CA 1
ATOM 1604 C C . LEU A 1 210 ? -15.763 11.322 26.703 1.00 96.94 210 LEU A C 1
ATOM 1606 O O . LEU A 1 210 ? -15.441 12.482 26.963 1.00 96.94 210 LEU A O 1
ATOM 1610 N N . LYS A 1 211 ? -16.655 10.645 27.442 1.00 96.88 211 LYS A N 1
ATOM 1611 C CA . LYS A 1 211 ? -17.348 11.206 28.615 1.00 96.88 211 LYS A CA 1
ATOM 1612 C C . LYS A 1 211 ? -16.379 11.575 29.743 1.00 96.88 211 LYS A C 1
ATOM 1614 O O . LYS A 1 211 ? -16.514 12.637 30.351 1.00 96.88 211 LYS A O 1
ATOM 1619 N N . GLU A 1 212 ? -15.399 10.719 30.029 1.00 95.94 212 GLU A N 1
ATOM 1620 C CA . GLU A 1 212 ? -14.391 10.984 31.061 1.00 95.94 212 GLU A CA 1
ATOM 1621 C C . GLU A 1 212 ? -13.489 12.174 30.707 1.00 95.94 212 GLU A C 1
ATOM 1623 O O . GLU A 1 212 ? -13.167 12.982 31.582 1.00 95.94 212 GLU A O 1
ATOM 1628 N N . VAL A 1 213 ? -13.083 12.298 29.440 1.00 96.06 213 VAL A N 1
ATOM 1629 C CA . VAL A 1 213 ? -12.256 13.420 28.972 1.00 96.06 213 VAL A CA 1
ATOM 1630 C C . VAL A 1 213 ? -13.046 14.727 28.990 1.00 96.06 213 VAL A C 1
ATOM 1632 O O . VAL A 1 213 ? -12.519 15.740 29.450 1.00 96.06 213 VAL A O 1
ATOM 1635 N N . GLU A 1 214 ? -14.311 14.718 28.563 1.00 94.25 214 GLU A N 1
ATOM 1636 C CA . GLU A 1 214 ? -15.167 15.909 28.600 1.00 94.25 214 GLU A CA 1
ATOM 1637 C C . GLU A 1 214 ? -15.394 16.395 30.039 1.00 94.25 214 GLU A C 1
ATOM 1639 O O . GLU A 1 214 ? -15.271 17.587 30.333 1.00 94.25 214 GLU A O 1
ATOM 1644 N N . TYR A 1 215 ? -15.658 15.466 30.961 1.00 94.44 215 TYR A N 1
ATOM 1645 C CA . TYR A 1 215 ? -15.840 15.789 32.372 1.00 94.44 215 TYR A CA 1
ATOM 1646 C C . TYR A 1 215 ? -14.547 16.302 33.024 1.00 94.44 215 TYR A C 1
ATOM 1648 O O . TYR A 1 215 ? -14.576 17.277 33.778 1.00 94.44 215 TYR A O 1
ATOM 1656 N N . GLY A 1 216 ? -13.403 15.690 32.701 1.00 91.69 216 GLY A N 1
ATOM 1657 C CA . GLY A 1 216 ? -12.090 16.143 33.166 1.00 91.69 216 GLY A CA 1
ATOM 1658 C C . GLY A 1 216 ? -11.723 17.530 32.638 1.00 91.69 216 GLY A C 1
ATOM 1659 O O . GLY A 1 216 ? -11.211 18.356 33.391 1.00 91.69 216 GLY A O 1
ATOM 1660 N N . SER A 1 217 ? -12.050 17.822 31.376 1.00 88.31 217 SER A N 1
ATOM 1661 C CA . SER A 1 217 ? -11.770 19.122 30.764 1.00 88.31 217 SER A CA 1
ATOM 1662 C C . SER A 1 217 ? -12.559 20.257 31.413 1.00 88.31 217 SER A C 1
ATOM 1664 O O . SER A 1 217 ? -12.036 21.360 31.488 1.00 88.31 217 SER A O 1
ATOM 1666 N N . ARG A 1 218 ? -13.783 20.015 31.905 1.00 87.75 218 ARG A N 1
ATOM 1667 C CA . ARG A 1 218 ? -14.586 21.046 32.594 1.00 87.75 218 ARG A CA 1
ATOM 1668 C C . ARG A 1 218 ? -14.100 21.373 34.005 1.00 87.75 218 ARG A C 1
ATOM 1670 O O . ARG A 1 218 ? -14.447 22.429 34.508 1.00 87.75 218 ARG A O 1
ATOM 1677 N N . ARG A 1 219 ? -13.342 20.482 34.654 1.00 87.06 219 ARG A N 1
ATOM 1678 C CA . ARG A 1 219 ? -12.793 20.716 36.005 1.00 87.06 219 ARG A CA 1
ATOM 1679 C C . ARG A 1 219 ? -11.440 21.432 36.008 1.00 87.06 219 ARG A C 1
ATOM 1681 O O . ARG A 1 219 ? -10.981 21.827 37.072 1.00 87.06 219 ARG A O 1
ATOM 1688 N N . ALA A 1 220 ? -10.773 21.514 34.858 1.00 78.38 220 ALA A N 1
ATOM 1689 C CA . ALA A 1 220 ? -9.441 22.107 34.732 1.00 78.38 220 ALA A CA 1
ATOM 1690 C C . ALA A 1 220 ? -9.462 23.623 34.446 1.00 78.38 220 ALA A C 1
ATOM 1692 O O . ALA A 1 220 ? -8.395 24.220 34.303 1.00 78.38 220 ALA A O 1
ATOM 1693 N N . PHE A 1 221 ? -10.654 24.216 34.355 1.00 62.94 221 PHE A N 1
ATOM 1694 C CA . PHE A 1 221 ? -10.912 25.648 34.201 1.00 62.94 221 PHE A CA 1
ATOM 1695 C C . PHE A 1 221 ? -11.766 26.126 35.373 1.00 62.94 221 PHE A C 1
ATOM 1697 O O . PHE A 1 221 ? -11.591 27.298 35.766 1.00 62.94 221 PHE A O 1
#

Sequence (221 aa):
MRKIVLMVVLIVLFSIATQSAFARHTGSPPIPPSPGGDGSASEAVPPPPPPPPAIGSDSSSSEEEIDLPPEPSPPGPLASAEESQEKSLDTFQDASKASPQSTSKSSQEKKPAQESIYKPEESSALFTISIIVNVVLIFFILTLLIIWFKRKKNMGIIPSKSSINIKKETDYIDLKLYIAAVLRKGYNPESIKQALLKRNWPEQEINQALKEVEYGSRRAF

Mean predicted aligned error: 22.48 Å

Secondary structure (DSSP, 8-state):
-HHHHHHHHHHHHHHHHHHHHHTTTTS-PPPPPP-----------PPPPPPPP-----------PPP-PPPPPPPPPP-------------------------------------------HHHHHHHHHHHHHHHHHHHHHHHHHHHHHHHHTS----------S-HHHHHHHHHHHHHHHHTTT--HHHHHHHHHTTT--HHHHHHHHHHHHHHHHH--

Radius of gyration: 37.86 Å; Cα contacts (8 Å, |Δi|>4): 26; chains: 1; bounding box: 82×55×107 Å

Foldseek 3Di:
DVVVVVVVVVVVVVVVVVVVVVVVVPPDDPDPPDPDDDDDDDDDDDDDDDDDDDDDDDDDDDDPDDDDDDDDDDDDDDDDDDDDDDDDDDDDDDDDDDDDDDDDDDDDDDDDDPPPPCPPPVVVVVVVVVVVVVVVVVVVVVVVVVVVVVVVVVVDPLPDPPPDDDDVVVVLVVLLVVLLVVVVVVDDLVVSLVVVVVSVDDSVSSVVSNVVSVVVVVVVD

Solvent-accessible surface area (backbone atoms only — not comparable to full-atom values): 15226 Å² total; per-residue (Å²): 111,73,68,59,56,50,50,54,52,49,52,53,52,50,54,53,51,54,54,56,57,56,69,63,69,71,65,68,80,78,76,74,79,76,94,71,75,94,76,79,92,78,85,91,77,84,82,81,82,82,82,81,84,84,87,77,77,90,75,90,78,88,78,87,81,80,90,75,85,84,79,83,80,82,92,79,83,93,76,92,79,93,79,92,79,91,76,90,76,91,81,78,92,80,85,81,95,79,87,80,91,81,90,80,88,81,80,91,79,91,75,78,91,71,86,70,77,81,72,78,66,66,69,58,55,56,54,52,50,52,51,52,54,52,53,54,50,52,52,51,52,51,50,52,49,51,52,50,50,55,56,47,69,75,66,60,83,69,76,71,87,69,87,68,81,89,60,69,70,64,55,52,53,52,50,37,52,48,52,49,57,44,47,75,71,70,53,58,69,68,59,52,50,52,57,40,47,77,68,71,47,58,66,68,60,53,53,50,38,52,52,52,46,56,57,52,59,66,72,76,111